Protein 3FV6 (pdb70)

InterPro domains:
  IPR000644 CBS domain [PF00571] (81-133)
  IPR000644 CBS domain [PF00571] (147-203)
  IPR000644 CBS domain [PS51371] (83-139)
  IPR000644 CBS domain [PS51371] (148-211)
  IPR000644 CBS domain [SM00116] (86-134)
  IPR000644 CBS domain [SM00116] (153-204)
  IPR013196 Helix-turn-helix, type 11 [PF08279] (9-60)
  IPR016842 Protein of unknown function UCP026546, HtH-CBS [PIRSF026546] (4-209)
  IPR036388 Winged helix-like DNA-binding domain superfamily [G3DSA:1.10.10.10] (2-63)
  IPR036390 Winged helix DNA-binding domain superfamily [SSF46785] (5-81)
  IPR046342 CBS domain superfamily [G3DSA:3.10.580.10] (64-212)
  IPR046342 CBS domain superfamily [SSF54631] (69-204)
  IPR051462 CBS domain-containing protein [PTHR48108] (41-203)

Organism: Bacillus subtilis (strain 168) (NCBI:txid224308)

Secondary structure (DSSP, 8-state):
-HHHHHHHTT-BGGGS-B---EEETTSBHHHHHHHHHHHT-SEEEEE-TTS-EEEEEEHHHHHHHHTS-S-TTT-BGGGTSEETTS---B-TTSBHHHHHHHHHHHT-SEEEEEEE-SSSEEEEEEEEHHHHHHHHHHHHTT---/--SHHHHHHHHHHH-BGGGS-B---EEETTSBHHHHHHHHHHHT-SEEEEE-TT--EEEEEEHHHHHHHHHSSS--TTSBGGGTSEEGGG---EETTSBHHHHHHHHHHHT-SEEEEEEEETTEEEEEEEEEHHHHHHHHHHHT--

B-factor: mean 29.22, std 6.63, range [8.59, 58.49]

Structure (mmCIF, N/CA/C/O backbone):
data_3FV6
#
_entry.id   3FV6
#
_cell.length_a   54.751
_cell.length_b   104.052
_cell.length_c   99.523
_cell.angle_alpha   90.00
_cell.angle_beta   90.00
_cell.angle_gamma   90.00
#
_symmetry.space_group_name_H-M   'C 2 2 21'
#
loop_
_entity.id
_entity.type
_entity.pdbx_description
1 polymer 'YqzB protein'
2 water water
#
loop_
_atom_site.group_PDB
_atom_site.id
_atom_site.type_symbol
_atom_site.label_atom_id
_atom_site.label_alt_id
_atom_site.label_comp_id
_atom_site.label_asym_id
_atom_site.label_entity_id
_atom_site.label_seq_id
_atom_site.pdbx_PDB_ins_code
_atom_site.Cartn_x
_atom_site.Cartn_y
_atom_site.Cartn_z
_atom_site.occupancy
_atom_site.B_iso_or_equiv
_atom_site.auth_seq_id
_atom_site.auth_comp_id
_atom_site.auth_asym_id
_atom_site.auth_atom_id
_atom_site.pdbx_PDB_model_num
ATOM 1 N N . THR A 1 7 ? 24.144 16.152 30.614 1.00 43.10 68 THR A N 1
ATOM 2 C CA . THR A 1 7 ? 23.480 17.373 31.175 1.00 44.20 68 THR A CA 1
ATOM 3 C C . THR A 1 7 ? 21.938 17.392 30.971 1.00 43.95 68 THR A C 1
ATOM 4 O O . THR A 1 7 ? 21.228 18.085 31.726 1.00 43.93 68 THR A O 1
ATOM 8 N N . GLN A 1 8 ? 21.422 16.656 29.974 1.00 43.63 69 GLN A N 1
ATOM 9 C CA . GLN A 1 8 ? 19.948 16.525 29.803 1.00 43.66 69 GLN A CA 1
ATOM 10 C C . GLN A 1 8 ? 19.229 16.167 31.122 1.00 42.49 69 GLN A C 1
ATOM 11 O O . GLN A 1 8 ? 18.190 16.720 31.427 1.00 42.16 69 GLN A O 1
ATOM 17 N N . LEU A 1 9 ? 19.814 15.238 31.879 1.00 41.00 70 LEU A N 1
ATOM 18 C CA . LEU A 1 9 ? 19.272 14.691 33.135 1.00 40.04 70 LEU A CA 1
ATOM 19 C C . LEU A 1 9 ? 19.073 15.761 34.221 1.00 38.56 70 LEU A C 1
ATOM 20 O O . LEU A 1 9 ? 18.004 15.815 34.885 1.00 38.37 70 LEU A O 1
ATOM 25 N N . LEU A 1 10 ? 20.087 16.615 34.385 1.00 35.54 71 LEU A N 1
ATOM 26 C CA . LEU A 1 10 ? 19.985 17.821 35.212 1.00 34.35 71 LEU A CA 1
ATOM 27 C C . LEU A 1 10 ? 18.795 18.712 34.796 1.00 32.79 71 LEU A C 1
ATOM 28 O O . LEU A 1 10 ? 17.990 19.133 35.640 1.00 31.43 71 LEU A O 1
ATOM 33 N N . ALA A 1 11 ? 18.701 18.991 33.491 1.00 32.01 72 ALA A N 1
ATOM 34 C CA . ALA A 1 11 ? 17.579 19.763 32.903 1.00 30.92 72 ALA A CA 1
ATOM 35 C C . ALA A 1 11 ? 16.231 19.057 33.168 1.00 30.00 72 ALA A C 1
ATOM 36 O O . ALA A 1 11 ? 15.204 19.693 33.377 1.00 29.92 72 ALA A O 1
ATOM 38 N N . ASP A 1 12 ? 16.253 17.730 33.145 1.00 30.73 73 ASP A N 1
ATOM 39 C CA . ASP A 1 12 ? 15.057 16.893 33.382 1.00 30.84 73 ASP A CA 1
ATOM 40 C C . ASP A 1 12 ? 14.569 16.941 34.829 1.00 31.49 73 ASP A C 1
ATOM 41 O O . ASP A 1 12 ? 13.352 17.105 35.083 1.00 32.20 73 ASP A O 1
ATOM 46 N N . LYS A 1 13 ? 15.552 17.010 35.755 1.00 30.88 74 LYS A N 1
ATOM 47 C CA . LYS A 1 13 ? 15.299 17.368 37.185 1.00 29.67 74 LYS A CA 1
ATOM 48 C C . LYS A 1 13 ? 14.686 18.748 37.381 1.00 27.98 74 LYS A C 1
ATOM 49 O O . LYS A 1 13 ? 13.784 18.858 38.174 1.00 28.22 74 LYS A O 1
ATOM 55 N N . LEU A 1 14 ? 15.214 19.801 36.727 1.00 27.76 75 LEU A N 1
ATOM 56 C CA . LEU A 1 14 ? 14.697 21.165 36.904 1.00 27.75 75 LEU A CA 1
ATOM 57 C C . LEU A 1 14 ? 13.209 21.294 36.562 1.00 27.20 75 LEU A C 1
ATOM 58 O O . LEU A 1 14 ? 12.457 22.084 37.196 1.00 28.73 75 LEU A O 1
ATOM 63 N N . LYS A 1 15 ? 12.809 20.553 35.546 1.00 26.25 76 LYS A N 1
ATOM 64 C CA . LYS A 1 15 ? 11.448 20.570 35.017 1.00 25.88 76 LYS A CA 1
ATOM 65 C C . LYS A 1 15 ? 10.443 19.821 35.916 1.00 25.87 76 LYS A C 1
ATOM 66 O O . LYS A 1 15 ? 9.248 19.848 35.675 1.00 26.09 76 LYS A O 1
ATOM 72 N N . LYS A 1 16 ? 10.970 19.189 36.961 1.00 25.97 77 LYS A N 1
ATOM 73 C CA . LYS A 1 16 ? 10.210 18.418 37.918 1.00 26.05 77 LYS A CA 1
ATOM 74 C C . LYS A 1 16 ? 9.864 19.232 39.168 1.00 25.79 77 LYS A C 1
ATOM 75 O O . LYS A 1 16 ? 8.910 18.826 39.853 1.00 25.36 77 LYS A O 1
ATOM 81 N N . LEU A 1 17 ? 10.568 20.365 39.418 1.00 25.25 78 LEU A N 1
ATOM 82 C CA . LEU A 1 17 ? 10.254 21.334 40.516 1.00 26.35 78 LEU A CA 1
ATOM 83 C C . LEU A 1 17 ? 8.832 21.862 40.370 1.00 26.22 78 LEU A C 1
ATOM 84 O O . LEU A 1 17 ? 8.462 22.230 39.240 1.00 26.11 78 LEU A O 1
ATOM 89 N N . GLN A 1 18 ? 8.084 21.964 41.484 1.00 25.28 79 GLN A N 1
ATOM 90 C CA . GLN A 1 18 ? 6.632 22.246 41.444 1.00 25.40 79 GLN A CA 1
ATOM 91 C C . GLN A 1 18 ? 6.243 23.521 42.126 1.00 27.06 79 GLN A C 1
ATOM 92 O O . GLN A 1 18 ? 6.930 23.997 43.026 1.00 28.42 79 GLN A O 1
ATOM 98 N N . VAL A 1 19 ? 5.112 24.073 41.685 1.00 27.93 80 VAL A N 1
ATOM 99 C CA . VAL A 1 19 ? 4.533 25.335 42.126 1.00 26.48 80 VAL A CA 1
ATOM 100 C C . VAL A 1 19 ? 4.352 25.410 43.629 1.00 28.27 80 VAL A C 1
ATOM 101 O O . VAL A 1 19 ? 4.702 26.421 44.248 1.00 28.05 80 VAL A O 1
ATOM 105 N N . LYS A 1 20 ? 3.823 24.332 44.224 1.00 28.73 81 LYS A N 1
ATOM 106 C CA . LYS A 1 20 ? 3.625 24.280 45.675 1.00 29.76 81 LYS A CA 1
ATOM 107 C C . LYS A 1 20 ? 4.821 24.795 46.481 1.00 30.78 81 LYS A C 1
ATOM 108 O O . LYS A 1 20 ? 4.654 25.372 47.524 1.00 31.20 81 LYS A O 1
ATOM 114 N N . ASP A 1 21 ? 6.022 24.592 45.986 1.00 31.32 82 ASP A N 1
ATOM 115 C CA . ASP A 1 21 ? 7.217 25.013 46.726 1.00 33.06 82 ASP A CA 1
ATOM 116 C C . ASP A 1 21 ? 7.683 26.449 46.524 1.00 33.00 82 ASP A C 1
ATOM 117 O O . ASP A 1 21 ? 8.611 26.872 47.217 1.00 32.59 82 ASP A O 1
ATOM 122 N N . PHE A 1 22 ? 6.998 27.220 45.651 1.00 31.73 83 PHE A N 1
ATOM 123 C CA . PHE A 1 22 ? 7.447 28.538 45.244 1.00 31.96 83 PHE A CA 1
ATOM 124 C C . PHE A 1 22 ? 6.248 29.482 44.949 1.00 33.24 83 PHE A C 1
ATOM 125 O O . PHE A 1 22 ? 6.197 30.104 43.887 1.00 34.12 83 PHE A O 1
ATOM 133 N N . GLN A 1 23 ? 5.311 29.566 45.913 1.00 33.16 84 GLN A N 1
ATOM 134 C CA . GLN A 1 23 ? 4.052 30.296 45.790 1.00 32.81 84 GLN A CA 1
ATOM 135 C C . GLN A 1 23 ? 4.185 31.587 46.579 1.00 32.98 84 GLN A C 1
ATOM 136 O O . GLN A 1 23 ? 5.047 31.685 47.489 1.00 32.69 84 GLN A O 1
ATOM 142 N N . SER A 1 24 ? 3.337 32.564 46.280 1.00 31.25 85 SER A N 1
ATOM 143 C CA . SER A 1 24 ? 3.092 33.680 47.175 1.00 32.06 85 SER A CA 1
ATOM 144 C C . SER A 1 24 ? 1.636 33.696 47.610 1.00 32.34 85 SER A C 1
ATOM 145 O O . SER A 1 24 ? 0.750 32.880 47.171 1.00 30.89 85 SER A O 1
ATOM 148 N N . ILE A 1 25 ? 1.378 34.724 48.409 1.00 31.35 86 ILE A N 1
ATOM 149 C CA . ILE A 1 25 ? 0.085 34.978 48.987 1.00 32.80 86 ILE A CA 1
ATOM 150 C C . ILE A 1 25 ? -0.847 35.595 47.897 1.00 30.46 86 ILE A C 1
ATOM 151 O O . ILE A 1 25 ? -0.464 36.589 47.220 1.00 33.23 86 ILE A O 1
ATOM 156 N N . PRO A 1 26 ? -2.043 34.974 47.666 1.00 30.05 87 PRO A N 1
ATOM 157 C CA . PRO A 1 26 ? -2.958 35.616 46.714 1.00 28.71 87 PRO A CA 1
ATOM 158 C C . PRO A 1 26 ? -3.724 36.735 47.382 1.00 27.21 87 PRO A C 1
ATOM 159 O O . PRO A 1 26 ? -3.976 36.690 48.589 1.00 28.39 87 PRO A O 1
ATOM 163 N N . VAL A 1 27 ? -4.167 37.700 46.603 1.00 27.70 88 VAL A N 1
ATOM 164 C CA . VAL A 1 27 ? -5.037 38.743 47.154 1.00 27.25 88 VAL A CA 1
ATOM 165 C C . VAL A 1 27 ? -6.333 38.738 46.369 1.00 27.40 88 VAL A C 1
ATOM 166 O O . VAL A 1 27 ? -6.335 38.867 45.127 1.00 26.98 88 VAL A O 1
ATOM 170 N N . VAL A 1 28 ? -7.437 38.639 47.079 1.00 27.50 89 VAL A N 1
ATOM 171 C CA . VAL A 1 28 ? -8.680 38.447 46.392 1.00 26.27 89 VAL A CA 1
ATOM 172 C C . VAL A 1 28 ? -9.600 39.610 46.653 1.00 27.44 89 VAL A C 1
ATOM 173 O O . VAL A 1 28 ? -9.641 40.115 47.792 1.00 27.65 89 VAL A O 1
ATOM 177 N N . ILE A 1 29 ? -10.407 39.979 45.637 1.00 26.15 90 ILE A N 1
ATOM 178 C CA . ILE A 1 29 ? -11.486 40.984 45.809 1.00 25.86 90 ILE A CA 1
ATOM 179 C C . ILE A 1 29 ? -12.815 40.508 45.207 1.00 25.40 90 ILE A C 1
ATOM 180 O O . ILE A 1 29 ? -12.831 39.715 44.285 1.00 25.71 90 ILE A O 1
ATOM 185 N N . HIS A 1 30 ? -13.940 40.942 45.739 1.00 25.33 91 HIS A N 1
ATOM 186 C CA . HIS A 1 30 ? -15.226 40.501 45.160 1.00 25.57 91 HIS A CA 1
ATOM 187 C C . HIS A 1 30 ? -15.508 41.242 43.857 1.00 24.87 91 HIS A C 1
ATOM 188 O O . HIS A 1 30 ? -15.108 42.393 43.711 1.00 23.63 91 HIS A O 1
ATOM 195 N N . GLU A 1 31 ? -16.257 40.614 42.929 1.00 25.61 92 GLU A N 1
ATOM 196 C CA . GLU A 1 31 ? -16.432 41.191 41.553 1.00 26.05 92 GLU A CA 1
ATOM 197 C C . GLU A 1 31 ? -17.275 42.470 41.515 1.00 25.71 92 GLU A C 1
ATOM 198 O O . GLU A 1 31 ? -17.323 43.136 40.475 1.00 26.52 92 GLU A O 1
ATOM 204 N N . ASN A 1 32 ? -17.915 42.801 42.635 1.00 26.30 93 ASN A N 1
ATOM 205 C CA . ASN A 1 32 ? -18.753 44.001 42.734 1.00 27.73 93 ASN A CA 1
ATOM 206 C C . ASN A 1 32 ? -18.077 45.228 43.366 1.00 28.53 93 ASN A C 1
ATOM 207 O O . ASN A 1 32 ? -18.682 46.309 43.461 1.00 28.58 93 ASN A O 1
ATOM 212 N N . VAL A 1 33 ? -16.805 45.067 43.779 1.00 28.03 94 VAL A N 1
ATOM 213 C CA . VAL A 1 33 ? -16.002 46.146 44.285 1.00 27.38 94 VAL A CA 1
ATOM 214 C C . VAL A 1 33 ? -15.739 47.178 43.183 1.00 27.02 94 VAL A C 1
ATOM 215 O O . VAL A 1 33 ? -15.565 46.799 42.030 1.00 27.01 94 VAL A O 1
ATOM 219 N N . SER A 1 34 ? -15.748 48.471 43.516 1.00 25.00 95 SER A N 1
ATOM 220 C CA . SER A 1 34 ? -15.425 49.476 42.507 1.00 25.05 95 SER A CA 1
ATOM 221 C C . SER A 1 34 ? -13.947 49.349 42.054 1.00 25.23 95 SER A C 1
ATOM 222 O O . SER A 1 34 ? -13.103 48.807 42.788 1.00 22.08 95 SER A O 1
ATOM 225 N N . VAL A 1 35 ? -13.648 49.850 40.860 1.00 22.97 96 VAL A N 1
ATOM 226 C CA . VAL A 1 35 ? -12.250 50.019 40.453 1.00 23.58 96 VAL A CA 1
ATOM 227 C C . VAL A 1 35 ? -11.428 50.862 41.462 1.00 24.74 96 VAL A C 1
ATOM 228 O O . VAL A 1 35 ? -10.254 50.551 41.746 1.00 21.80 96 VAL A O 1
ATOM 232 N N . TYR A 1 36 ? -12.030 51.930 41.996 1.00 25.79 97 TYR A N 1
ATOM 233 C CA . TYR A 1 36 ? -11.305 52.738 42.983 1.00 27.24 97 TYR A CA 1
ATOM 234 C C . TYR A 1 36 ? -10.969 51.862 44.198 1.00 27.79 97 TYR A C 1
ATOM 235 O O . TYR A 1 36 ? -9.844 51.920 44.719 1.00 28.37 97 TYR A O 1
ATOM 244 N N . ASP A 1 37 ? -11.936 51.039 44.643 1.00 27.51 98 ASP A N 1
ATOM 245 C CA . ASP A 1 37 ? -11.703 50.243 45.852 1.00 27.29 98 ASP A CA 1
ATOM 246 C C . ASP A 1 37 ? -10.627 49.220 45.608 1.00 26.95 98 ASP A C 1
ATOM 247 O O . ASP A 1 37 ? -9.823 48.945 46.503 1.00 25.21 98 ASP A O 1
ATOM 252 N N . ALA A 1 38 ? -10.618 48.644 44.410 1.00 26.08 99 ALA A N 1
ATOM 253 C CA . ALA A 1 38 ? -9.545 47.676 44.060 1.00 24.29 99 ALA A CA 1
ATOM 254 C C . ALA A 1 38 ? -8.157 48.348 44.006 1.00 23.43 99 ALA A C 1
ATOM 255 O O . ALA A 1 38 ? -7.178 47.731 44.388 1.00 23.41 99 ALA A O 1
ATOM 257 N N . ILE A 1 39 ? -8.060 49.581 43.505 1.00 22.12 100 ILE A N 1
ATOM 258 C CA . ILE A 1 39 ? -6.765 50.282 43.515 1.00 23.32 100 ILE A CA 1
ATOM 259 C C . ILE A 1 39 ? -6.297 50.467 44.983 1.00 24.58 100 ILE A C 1
ATOM 260 O O . ILE A 1 39 ? -5.117 50.315 45.302 1.00 23.15 100 ILE A O 1
ATOM 265 N N . CYS A 1 40 ? -7.242 50.826 45.834 1.00 25.16 101 CYS A N 1
ATOM 266 C CA . CYS A 1 40 ? -6.964 50.965 47.263 1.00 26.62 101 CYS A CA 1
ATOM 267 C C . CYS A 1 40 ? -6.391 49.635 47.818 1.00 25.93 101 CYS A C 1
ATOM 268 O O . CYS A 1 40 ? -5.365 49.647 48.494 1.00 25.77 101 CYS A O 1
ATOM 271 N N . THR A 1 41 ? -7.057 48.508 47.519 1.00 25.78 102 THR A N 1
ATOM 272 C CA . THR A 1 41 ? -6.573 47.165 47.957 1.00 26.03 102 THR A CA 1
ATOM 273 C C . THR A 1 41 ? -5.162 46.853 47.472 1.00 26.01 102 THR A C 1
ATOM 274 O O . THR A 1 41 ? -4.288 46.309 48.209 1.00 26.86 102 THR A O 1
ATOM 278 N N . MET A 1 42 ? -4.914 47.214 46.232 1.00 24.32 103 MET A N 1
ATOM 279 C CA . MET A 1 42 ? -3.590 46.984 45.604 1.00 23.26 103 MET A CA 1
ATOM 280 C C . MET A 1 42 ? -2.465 47.752 46.336 1.00 22.57 103 MET A C 1
ATOM 281 O O . MET A 1 42 ? -1.420 47.167 46.537 1.00 23.13 103 MET A O 1
ATOM 286 N N . PHE A 1 43 ? -2.675 49.007 46.723 1.00 22.10 104 PHE A N 1
ATOM 287 C CA . PHE A 1 43 ? -1.680 49.731 47.543 1.00 23.52 104 PHE A CA 1
ATOM 288 C C . PHE A 1 43 ? -1.568 49.214 49.011 1.00 24.85 104 PHE A C 1
ATOM 289 O O . PHE A 1 43 ? -0.481 49.074 49.544 1.00 26.05 104 PHE A O 1
ATOM 297 N N . LEU A 1 44 ? -2.717 48.948 49.622 1.00 24.11 105 LEU A N 1
ATOM 298 C CA . LEU A 1 44 ? -2.751 48.383 50.954 1.00 24.72 105 LEU A CA 1
ATOM 299 C C . LEU A 1 44 ? -1.988 47.076 50.997 1.00 23.52 105 LEU A C 1
ATOM 300 O O . LEU A 1 44 ? -1.135 46.878 51.889 1.00 23.04 105 LEU A O 1
ATOM 305 N N . GLU A 1 45 ? -2.278 46.163 50.064 1.00 24.44 106 GLU A N 1
ATOM 306 C CA . GLU A 1 45 ? -1.607 44.882 50.083 1.00 24.10 106 GLU A CA 1
ATOM 307 C C . GLU A 1 45 ? -0.208 44.933 49.508 1.00 26.30 106 GLU A C 1
ATOM 308 O O . GLU A 1 45 ? 0.562 43.998 49.708 1.00 25.68 106 GLU A O 1
ATOM 314 N N . ASP A 1 46 ? 0.054 45.938 48.672 1.00 26.67 107 ASP A N 1
ATOM 315 C CA . ASP A 1 46 ? 1.334 46.081 47.979 1.00 27.88 107 ASP A CA 1
ATOM 316 C C . ASP A 1 46 ? 1.588 44.853 47.137 1.00 28.64 107 ASP A C 1
ATOM 317 O O . ASP A 1 46 ? 2.632 44.203 47.265 1.00 27.17 107 ASP A O 1
ATOM 322 N N . VAL A 1 47 ? 0.680 44.587 46.178 1.00 26.86 108 VAL A N 1
ATOM 323 C CA . VAL A 1 47 ? 0.874 43.497 45.211 1.00 29.19 108 VAL A CA 1
ATOM 324 C C . VAL A 1 47 ? 0.525 44.068 43.834 1.00 29.48 108 VAL A C 1
ATOM 325 O O . VAL A 1 47 ? -0.021 45.168 43.748 1.00 32.48 108 VAL A O 1
ATOM 329 N N . GLY A 1 48 ? 0.863 43.403 42.737 1.00 27.99 109 GLY A N 1
ATOM 330 C CA . GLY A 1 48 ? 0.647 44.016 41.463 1.00 26.67 109 GLY A CA 1
ATOM 331 C C . GLY A 1 48 ? -0.505 43.342 40.702 1.00 27.56 109 GLY A C 1
ATOM 332 O O . GLY A 1 48 ? -0.769 43.720 39.586 1.00 27.53 109 GLY A O 1
ATOM 333 N N . THR A 1 49 ? -1.083 42.277 41.273 1.00 27.25 110 THR A N 1
ATOM 334 C CA . THR A 1 49 ? -2.143 41.511 40.6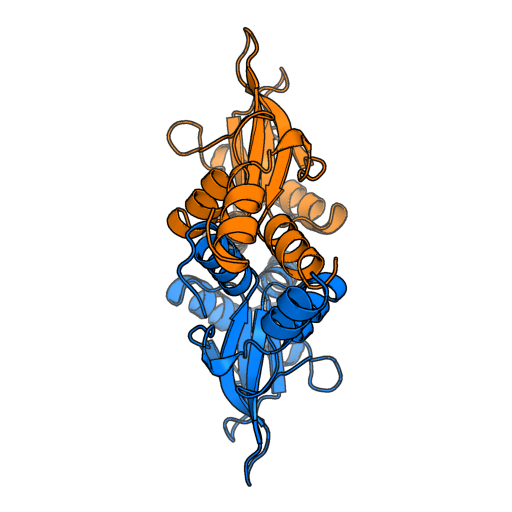17 1.00 27.39 110 THR A CA 1
ATOM 335 C C . THR A 1 49 ? -3.203 41.110 41.632 1.00 27.96 110 THR A C 1
ATOM 336 O O . THR A 1 49 ? -2.853 40.553 42.707 1.00 26.68 110 THR A O 1
ATOM 340 N N . LEU A 1 50 ? -4.459 41.387 41.286 1.00 27.23 111 LEU A N 1
ATOM 341 C CA . LEU A 1 50 ? -5.619 41.035 42.124 1.00 27.39 111 LEU A CA 1
ATOM 342 C C . LEU A 1 50 ? -6.413 39.921 41.466 1.00 27.46 111 LEU A C 1
ATOM 343 O O . LEU A 1 50 ? -6.576 39.906 40.249 1.00 26.18 111 LEU A O 1
ATOM 348 N N . PHE A 1 51 ? -6.887 38.980 42.279 1.00 26.03 112 PHE A N 1
ATOM 349 C CA . PHE A 1 51 ? -7.788 37.890 41.805 1.00 26.13 112 PHE A CA 1
ATOM 350 C C . PHE A 1 51 ? -9.212 38.147 42.232 1.00 24.78 112 PHE A C 1
ATOM 351 O O . PHE A 1 51 ? -9.480 38.344 43.409 1.00 25.33 112 PHE A O 1
ATOM 359 N N . VAL A 1 52 ? -10.106 38.192 41.263 1.00 24.34 113 VAL A N 1
ATOM 360 C CA . VAL A 1 52 ? -11.506 38.521 41.475 1.00 23.86 113 VAL A CA 1
ATOM 361 C C . VAL A 1 52 ? -12.383 37.269 41.623 1.00 23.62 113 VAL A C 1
ATOM 362 O O . VAL A 1 52 ? -12.370 36.340 40.786 1.00 23.06 113 VAL A O 1
ATOM 366 N N . VAL A 1 53 ? -13.214 37.268 42.652 1.00 23.92 114 VAL A N 1
ATOM 367 C CA . VAL A 1 53 ? -14.063 36.133 42.895 1.00 23.27 114 VAL A CA 1
ATOM 368 C C . VAL A 1 53 ? -15.493 36.547 42.922 1.00 23.20 114 VAL A C 1
ATOM 369 O O . VAL A 1 53 ? -15.796 37.721 43.103 1.00 22.40 114 VAL A O 1
ATOM 373 N N . ASP A 1 54 ? -16.366 35.579 42.725 1.00 24.21 115 ASP A N 1
ATOM 374 C CA . ASP A 1 54 ? -17.774 35.833 42.787 1.00 25.73 115 ASP A CA 1
ATOM 375 C C . ASP A 1 54 ? -18.354 35.615 44.198 1.00 26.74 115 ASP A C 1
ATOM 376 O O . ASP A 1 54 ? -17.649 35.265 45.130 1.00 26.32 115 ASP A O 1
ATOM 381 N N . ARG A 1 55 ? -19.655 35.844 44.319 1.00 29.06 116 ARG A N 1
ATOM 382 C CA . ARG A 1 55 ? -20.448 35.586 45.516 1.00 31.56 116 ARG A CA 1
ATOM 383 C C . ARG A 1 55 ? -20.081 34.247 46.233 1.00 31.89 116 ARG A C 1
ATOM 384 O O . ARG A 1 55 ? -20.188 34.121 47.478 1.00 31.97 116 ARG A O 1
ATOM 392 N N . ASP A 1 56 ? -19.674 33.257 45.436 1.00 31.72 117 ASP A N 1
ATOM 393 C CA . ASP A 1 56 ? -19.366 31.920 45.937 1.00 31.58 117 ASP A CA 1
ATOM 394 C C . ASP A 1 56 ? -17.892 31.664 46.201 1.00 30.80 117 ASP A C 1
ATOM 395 O O . ASP A 1 56 ? -17.511 30.513 46.459 1.00 31.13 117 ASP A O 1
ATOM 400 N N . ALA A 1 57 ? -17.082 32.723 46.142 1.00 29.42 118 ALA A N 1
ATOM 401 C CA . ALA A 1 57 ? -15.613 32.652 46.330 1.00 28.44 118 ALA A CA 1
ATOM 402 C C . ALA A 1 57 ? -14.924 31.882 45.198 1.00 27.82 118 ALA A C 1
ATOM 403 O O . ALA A 1 57 ? -13.856 31.281 45.379 1.00 26.87 118 ALA A O 1
ATOM 405 N N . VAL A 1 58 ? -15.578 31.887 44.035 1.00 27.16 119 VAL A N 1
ATOM 406 C CA . VAL A 1 58 ? -15.081 31.178 42.865 1.00 26.17 119 VAL A CA 1
ATOM 407 C C . VAL A 1 58 ? -14.373 32.182 41.997 1.00 23.91 119 VAL A C 1
ATOM 408 O O . VAL A 1 58 ? -14.888 33.302 41.800 1.00 25.24 119 VAL A O 1
ATOM 412 N N . LEU A 1 59 ? -13.203 31.813 41.482 1.00 21.56 120 LEU A N 1
ATOM 413 C CA . LEU A 1 59 ? -12.435 32.718 40.586 1.00 19.83 120 LEU A CA 1
ATOM 414 C C . LEU A 1 59 ? -13.188 33.094 39.290 1.00 19.52 120 LEU A C 1
ATOM 415 O O . LEU A 1 59 ? -13.694 32.211 38.571 1.00 17.29 120 LEU A O 1
ATOM 420 N N . VAL A 1 60 ? -13.283 34.401 39.005 1.00 18.53 121 VAL A N 1
ATOM 421 C CA . VAL A 1 60 ? -14.036 34.901 37.841 1.00 19.11 121 VAL A CA 1
ATOM 422 C C . VAL A 1 60 ? -13.166 35.840 36.976 1.00 19.24 121 VAL A C 1
ATOM 423 O O . VAL A 1 60 ? -13.511 36.152 35.862 1.00 17.80 121 VAL A O 1
ATOM 427 N N . GLY A 1 61 ? -12.003 36.239 37.494 1.00 19.72 122 GLY A N 1
ATOM 428 C CA . GLY A 1 61 ? -11.212 37.197 36.763 1.00 21.13 122 GLY A CA 1
ATOM 429 C C . GLY A 1 61 ? -9.901 37.543 37.434 1.00 21.90 122 GLY A C 1
ATOM 430 O O . GLY A 1 61 ? -9.644 37.198 38.602 1.00 20.92 122 GLY A O 1
ATOM 431 N N . VAL A 1 62 ? -9.086 38.271 36.670 1.00 23.68 123 VAL A N 1
ATOM 432 C CA . VAL A 1 62 ? -7.838 38.866 37.142 1.00 23.06 123 VAL A CA 1
ATOM 433 C C . VAL A 1 62 ? -7.687 40.331 36.737 1.00 23.91 123 VAL A C 1
ATOM 434 O O . VAL A 1 62 ? -8.261 40.774 35.746 1.00 23.54 123 VAL A O 1
ATOM 438 N N . LEU A 1 63 ? -6.911 41.065 37.532 1.00 25.90 124 LEU A N 1
ATOM 439 C CA . LEU A 1 63 ? -6.775 42.509 37.377 1.00 26.77 124 LEU A CA 1
ATOM 440 C C . LEU A 1 63 ? -5.330 42.827 37.737 1.00 26.85 124 LEU A C 1
ATOM 441 O O . LEU A 1 63 ? -4.909 42.584 38.863 1.00 27.14 124 LEU A O 1
ATOM 446 N N . SER A 1 64 ? -4.541 43.271 36.767 1.00 26.24 125 SER A N 1
ATOM 447 C CA . SER A 1 64 ? -3.146 43.629 36.992 1.00 25.03 125 SER A CA 1
ATOM 448 C C . SER A 1 64 ? -3.072 45.148 37.251 1.00 25.37 125 SER A C 1
ATOM 449 O O . SER A 1 64 ? -4.016 45.922 37.021 1.00 23.98 125 SER A O 1
ATOM 452 N N . ARG A 1 65 ? -1.945 45.566 37.789 1.00 23.00 126 ARG A N 1
ATOM 453 C CA . ARG A 1 65 ? -1.721 46.963 37.926 1.00 21.79 126 ARG A CA 1
ATOM 454 C C . ARG A 1 65 ? -1.863 47.722 36.614 1.00 21.33 126 ARG A C 1
ATOM 455 O O . ARG A 1 65 ? -2.393 48.834 36.606 1.00 21.04 126 ARG A O 1
ATOM 463 N N . LYS A 1 66 ? -1.382 47.156 35.500 1.00 19.44 127 LYS A N 1
ATOM 464 C CA . LYS A 1 66 ? -1.595 47.742 34.204 1.00 19.73 127 LYS A CA 1
ATOM 465 C C . LYS A 1 66 ? -3.044 48.022 33.878 1.00 18.36 127 LYS A C 1
ATOM 466 O O . LYS A 1 66 ? -3.375 49.097 33.395 1.00 17.53 127 LYS A O 1
ATOM 472 N N . ASP A 1 67 ? -3.938 47.101 34.206 1.00 19.10 128 ASP A N 1
ATOM 473 C CA . ASP A 1 67 ? -5.363 47.286 33.822 1.00 20.97 128 ASP A CA 1
ATOM 474 C C . ASP A 1 67 ? -5.942 48.442 34.631 1.00 19.22 128 ASP A C 1
ATOM 475 O O . ASP A 1 67 ? -6.840 49.190 34.200 1.00 19.69 128 ASP A O 1
ATOM 480 N N . LEU A 1 68 ? -5.479 48.553 35.862 1.00 20.81 129 LEU A N 1
ATOM 481 C CA . LEU A 1 68 ? -5.971 49.590 36.757 1.00 21.03 129 LEU A CA 1
ATOM 482 C C . LEU A 1 68 ? -5.477 50.966 36.328 1.00 20.89 129 LEU A C 1
ATOM 483 O O . LEU A 1 68 ? -6.210 51.949 36.403 1.00 21.04 129 LEU A O 1
ATOM 488 N N . LEU A 1 69 ? -4.215 51.032 35.909 1.00 20.27 130 LEU A N 1
ATOM 489 C CA . LEU A 1 69 ? -3.661 52.268 35.337 1.00 19.54 130 LEU A CA 1
ATOM 490 C C . LEU A 1 69 ? -4.416 52.640 34.084 1.00 19.42 130 LEU A C 1
ATOM 491 O O . LEU A 1 69 ? -4.737 53.828 33.827 1.00 16.88 130 LEU A O 1
ATOM 496 N N . ARG A 1 70 ? -4.760 51.619 33.314 1.00 20.13 131 ARG A N 1
ATOM 497 C CA . ARG A 1 70 ? -5.541 51.884 32.036 1.00 20.59 131 ARG A CA 1
ATOM 498 C C . ARG A 1 70 ? -6.887 52.529 32.359 1.00 21.34 131 ARG A C 1
ATOM 499 O O . ARG A 1 70 ? -7.260 53.537 31.780 1.00 20.71 131 ARG A O 1
ATOM 507 N N . ALA A 1 71 ? -7.609 51.926 33.305 1.00 23.41 132 ALA A N 1
ATOM 508 C CA . ALA A 1 71 ? -8.860 52.486 33.850 1.00 23.58 132 ALA A CA 1
ATOM 509 C C . ALA A 1 71 ? -8.737 53.860 34.516 1.00 24.61 132 ALA A C 1
ATOM 510 O O . ALA A 1 71 ? -9.602 54.748 34.284 1.00 24.95 132 ALA A O 1
ATOM 512 N N . SER A 1 72 ? -7.681 54.083 35.304 1.00 25.99 133 SER A N 1
ATOM 513 C CA . SER A 1 72 ? -7.549 55.359 36.016 1.00 28.27 133 SER A CA 1
ATOM 514 C C . SER A 1 72 ? -7.217 56.581 35.065 1.00 30.12 133 SER A C 1
ATOM 515 O O . SER A 1 72 ? -7.583 57.721 35.325 1.00 28.47 133 SER A O 1
ATOM 518 N N . ILE A 1 73 ? -6.465 56.339 34.000 1.00 32.09 134 ILE A N 1
ATOM 519 C CA . ILE A 1 73 ? -6.090 57.444 33.085 1.00 35.57 134 ILE A CA 1
ATOM 520 C C . ILE A 1 73 ? -7.124 57.547 32.019 1.00 37.35 134 ILE A C 1
ATOM 521 O O . ILE A 1 73 ? -6.869 58.113 30.942 1.00 40.74 134 ILE A O 1
ATOM 526 N N . GLY A 1 74 ? -8.314 57.054 32.346 1.00 40.25 135 GLY A N 1
ATOM 527 C CA . GLY A 1 74 ? -9.535 57.261 31.569 1.00 42.62 135 GLY A CA 1
ATOM 528 C C . GLY A 1 74 ? -10.531 58.180 32.265 1.00 44.78 135 GLY A C 1
ATOM 529 O O . GLY A 1 74 ? -10.170 58.990 33.136 1.00 45.28 135 GLY A O 1
ATOM 530 N N . GLN A 1 75 ? -11.803 58.027 31.910 1.00 46.21 136 GLN A N 1
ATOM 531 C CA . GLN A 1 75 ? -12.805 59.086 32.141 1.00 47.83 136 GLN A CA 1
ATOM 532 C C . GLN A 1 75 ? -14.154 58.610 32.754 1.00 47.63 136 GLN A C 1
ATOM 533 O O . GLN A 1 75 ? -15.125 59.373 32.822 1.00 47.70 136 GLN A O 1
ATOM 539 N N . GLN A 1 76 ? -14.189 57.350 33.208 1.00 47.60 137 GLN A N 1
ATOM 540 C CA . GLN A 1 76 ? -15.358 56.801 33.896 1.00 46.59 137 GLN A CA 1
ATOM 541 C C . GLN A 1 76 ? -15.220 57.103 35.402 1.00 45.76 137 GLN A C 1
ATOM 542 O O . GLN A 1 76 ? -14.118 57.255 35.934 1.00 45.37 137 GLN A O 1
ATOM 548 N N . GLU A 1 77 ? -16.366 57.186 36.060 1.00 44.89 138 GLU A N 1
ATOM 549 C CA . GLU A 1 77 ? -16.513 57.414 37.500 1.00 43.87 138 GLU A CA 1
ATOM 550 C C . GLU A 1 77 ? -16.113 56.124 38.220 1.00 41.83 138 GLU A C 1
ATOM 551 O O . GLU A 1 77 ? -16.937 55.251 38.457 1.00 41.19 138 GLU A O 1
ATOM 557 N N . LEU A 1 78 ? -14.837 55.998 38.554 1.00 39.99 139 LEU A N 1
ATOM 558 C CA . LEU A 1 78 ? -14.303 54.683 38.919 1.00 38.71 139 LEU A CA 1
ATOM 559 C C . LEU A 1 78 ? -14.644 54.267 40.344 1.00 37.52 139 LEU A C 1
ATOM 560 O O . LEU A 1 78 ? -14.442 53.139 40.749 1.00 36.14 139 LEU A O 1
ATOM 565 N N . THR A 1 79 ? -15.207 55.229 41.054 1.00 37.16 140 THR A N 1
ATOM 566 C CA . THR A 1 79 ? -15.907 55.073 42.315 1.00 37.28 140 THR A CA 1
ATOM 567 C C . THR A 1 79 ? -17.257 54.362 42.130 1.00 36.37 140 THR A C 1
ATOM 568 O O . THR A 1 79 ? -17.876 53.878 43.088 1.00 36.46 140 THR A O 1
ATOM 572 N N . SER A 1 80 ? -17.677 54.301 40.872 1.00 35.63 141 SER A N 1
ATOM 573 C CA . SER A 1 80 ? -18.918 53.670 40.454 1.00 35.36 141 SER A CA 1
ATOM 574 C C . SER A 1 80 ? -18.709 52.345 39.811 1.00 34.60 141 SER A C 1
ATOM 575 O O . SER A 1 80 ? -19.511 51.412 40.023 1.00 35.70 141 SER A O 1
ATOM 578 N N . VAL A 1 81 ? -17.644 52.268 39.017 1.00 31.82 142 VAL A N 1
ATOM 579 C CA . VAL A 1 81 ? -17.487 51.215 38.024 1.00 29.89 142 VAL A CA 1
ATOM 580 C C . VAL A 1 81 ? -17.093 49.931 38.793 1.00 28.37 142 VAL A C 1
ATOM 581 O O . VAL A 1 81 ? -16.051 49.900 39.382 1.00 27.94 142 VAL A O 1
ATOM 585 N N . PRO A 1 82 ? -17.966 48.894 38.815 1.00 27.24 143 PRO A N 1
ATOM 586 C CA . PRO A 1 82 ? -17.531 47.626 39.461 1.00 26.26 143 PRO A CA 1
ATOM 587 C C . PRO A 1 82 ? -16.407 46.953 38.655 1.00 25.26 143 PRO A C 1
ATOM 588 O O . PRO A 1 82 ? -16.332 47.150 37.430 1.00 24.98 143 PRO A O 1
ATOM 592 N N . VAL A 1 83 ? -15.568 46.149 39.321 1.00 23.32 144 VAL A N 1
ATOM 593 C CA . VAL A 1 83 ? -14.377 45.569 38.633 1.00 23.34 144 VAL A CA 1
ATOM 594 C C . VAL A 1 83 ? -14.763 44.538 37.580 1.00 22.09 144 VAL A C 1
ATOM 595 O O . VAL A 1 83 ? -13.992 44.271 36.629 1.00 23.80 144 VAL A O 1
ATOM 599 N N . HIS A 1 84 ? -15.939 43.935 37.706 1.00 22.92 145 HIS A N 1
ATOM 600 C CA . HIS A 1 84 ? -16.332 43.010 36.678 1.00 22.71 145 HIS A CA 1
ATOM 601 C C . HIS A 1 84 ? -16.359 43.733 35.325 1.00 23.76 145 HIS A C 1
ATOM 602 O O . HIS A 1 84 ? -16.291 43.096 34.278 1.00 24.55 145 HIS A O 1
ATOM 609 N N . ILE A 1 85 ? -16.459 45.050 35.320 1.00 23.15 146 ILE A N 1
ATOM 610 C CA . ILE A 1 85 ? -16.613 45.727 34.011 1.00 23.29 146 ILE A CA 1
ATOM 611 C C . ILE A 1 85 ? -15.342 45.687 33.199 1.00 24.61 146 ILE A C 1
ATOM 612 O O . ILE A 1 85 ? -15.400 45.639 31.971 1.00 25.98 146 ILE A O 1
ATOM 617 N N . ILE A 1 86 ? -14.201 45.746 33.876 1.00 23.24 147 ILE A N 1
ATOM 618 C CA . ILE A 1 86 ? -12.916 45.812 33.226 1.00 25.60 147 ILE A CA 1
ATOM 619 C C . ILE A 1 86 ? -11.985 44.598 33.468 1.00 27.32 147 ILE A C 1
ATOM 620 O O . ILE A 1 86 ? -10.902 44.522 32.870 1.00 28.70 147 ILE A O 1
ATOM 625 N N . MET A 1 87 ? -12.323 43.699 34.401 1.00 26.79 148 MET A N 1
ATOM 626 C CA . MET A 1 87 ? -11.451 42.584 34.703 1.00 26.52 148 MET A CA 1
ATOM 627 C C . MET A 1 87 ? -11.253 41.644 33.511 1.00 27.25 148 MET A C 1
ATOM 628 O O . MET A 1 87 ? -12.181 41.500 32.686 1.00 25.28 148 MET A O 1
ATOM 633 N N . THR A 1 88 ? -10.096 40.968 33.434 1.00 26.58 149 THR A N 1
ATOM 634 C CA . THR A 1 88 ? -9.952 39.864 32.427 1.00 28.61 149 THR A CA 1
ATOM 635 C C . THR A 1 88 ? -10.817 38.733 32.930 1.00 28.98 149 THR A C 1
ATOM 636 O O . THR A 1 88 ? -10.770 38.423 34.132 1.00 28.03 149 THR A O 1
ATOM 640 N N . ARG A 1 89 ? -11.622 38.165 32.042 1.00 29.05 150 ARG A N 1
ATOM 641 C CA . ARG A 1 89 ? -12.603 37.148 32.398 1.00 31.84 150 ARG A CA 1
ATOM 642 C C . ARG A 1 89 ? -12.210 35.723 32.067 1.00 33.83 150 ARG A C 1
ATOM 643 O O . ARG A 1 89 ? -11.298 35.447 31.295 1.00 34.79 150 ARG A O 1
ATOM 651 N N . MET A 1 90 ? -12.974 34.832 32.669 1.00 37.12 151 MET A N 1
ATOM 652 C CA . MET A 1 90 ? -12.733 33.422 32.712 1.00 40.21 151 MET A CA 1
ATOM 653 C C . MET A 1 90 ? -13.191 32.662 31.417 1.00 41.28 151 MET A C 1
ATOM 654 O O . MET A 1 90 ? -13.877 31.631 31.490 1.00 42.47 151 MET A O 1
ATOM 659 N N . PRO A 1 91 ? -12.899 33.226 30.221 1.00 41.51 152 PRO A N 1
ATOM 660 C CA . PRO A 1 91 ? -12.237 32.381 29.221 1.00 41.56 152 PRO A CA 1
ATOM 661 C C . PRO A 1 91 ? -10.723 32.675 29.158 1.00 40.75 152 PRO A C 1
ATOM 662 O O . PRO A 1 91 ? -9.911 31.744 29.121 1.00 41.57 152 PRO A O 1
ATOM 666 N N . ASN A 1 92 ? -10.348 33.956 29.189 1.00 39.85 153 ASN A N 1
ATOM 667 C CA . ASN A 1 92 ? -8.953 34.384 28.922 1.00 38.18 153 ASN A CA 1
ATOM 668 C C . ASN A 1 92 ? -7.928 34.392 30.061 1.00 36.57 153 ASN A C 1
ATOM 669 O O . ASN A 1 92 ? -6.829 34.965 29.914 1.00 35.73 153 ASN A O 1
ATOM 674 N N . ILE A 1 93 ? -8.250 33.711 31.163 1.00 35.16 154 ILE A N 1
ATOM 675 C CA . ILE A 1 93 ? -7.323 33.618 32.317 1.00 34.65 154 ILE A CA 1
ATOM 676 C C . ILE A 1 93 ? -6.581 32.280 32.338 1.00 34.01 154 ILE A C 1
ATOM 677 O O . ILE A 1 93 ? -7.179 31.236 32.107 1.00 31.55 154 ILE A O 1
ATOM 682 N N . THR A 1 94 ? -5.279 32.333 32.609 1.00 33.25 155 THR A N 1
ATOM 683 C CA . THR A 1 94 ? -4.440 31.122 32.732 1.00 33.81 155 THR A CA 1
ATOM 684 C C . THR A 1 94 ? -4.335 30.765 34.217 1.00 32.74 155 THR A C 1
ATOM 685 O O . THR A 1 94 ? -3.966 31.625 34.986 1.00 33.83 155 THR A O 1
ATOM 689 N N . VAL A 1 95 ? -4.704 29.548 34.627 1.00 31.11 156 VAL A N 1
ATOM 690 C CA . VAL A 1 95 ? -4.530 29.180 36.033 1.00 29.79 156 VAL A CA 1
ATOM 691 C C . VAL A 1 95 ? -3.384 28.157 36.122 1.00 29.72 156 VAL A C 1
ATOM 692 O O . VAL A 1 95 ? -2.898 27.624 35.105 1.00 28.95 156 VAL A O 1
ATOM 696 N N . CYS A 1 96 ? -2.985 27.859 37.350 1.00 29.01 157 CYS A N 1
ATOM 697 C CA . CYS A 1 96 ? -2.244 26.646 37.605 1.00 26.96 157 CYS A CA 1
ATOM 698 C C . CYS A 1 96 ? -2.684 25.998 38.919 1.00 26.30 157 CYS A C 1
ATOM 699 O O . CYS A 1 96 ? -3.469 26.584 39.666 1.00 24.84 157 CYS A O 1
ATOM 702 N N . ARG A 1 97 ? -2.193 24.770 39.151 1.00 25.60 158 ARG A N 1
ATOM 703 C CA . ARG A 1 97 ? -2.382 24.007 40.404 1.00 26.24 158 ARG A CA 1
ATOM 704 C C . ARG A 1 97 ? -1.051 23.785 41.154 1.00 26.16 158 ARG A C 1
ATOM 705 O O . ARG A 1 97 ? 0.029 23.894 40.562 1.00 23.65 158 ARG A O 1
ATOM 713 N N . ARG A 1 98 ? -1.133 23.551 42.472 1.00 26.97 159 ARG A N 1
ATOM 714 C CA . ARG A 1 98 ? 0.072 23.398 43.290 1.00 27.54 159 ARG A CA 1
ATOM 715 C C . ARG A 1 98 ? 0.993 22.308 42.719 1.00 27.09 159 ARG A C 1
ATOM 716 O O . ARG A 1 98 ? 2.217 22.403 42.873 1.00 25.24 159 ARG A O 1
ATOM 724 N N . GLU A 1 99 ? 0.397 21.307 42.059 1.00 25.66 160 GLU A N 1
ATOM 725 C CA . GLU A 1 99 ? 1.128 20.161 41.525 1.00 26.91 160 GLU A CA 1
ATOM 726 C C . GLU A 1 99 ? 1.833 20.442 40.199 1.00 25.63 160 GLU A C 1
ATOM 727 O O . GLU A 1 99 ? 2.663 19.674 39.767 1.00 26.23 160 GLU A O 1
ATOM 733 N N . ASP A 1 100 ? 1.489 21.540 39.551 1.00 24.70 161 ASP A N 1
ATOM 734 C CA . ASP A 1 100 ? 2.131 21.939 38.306 1.00 25.29 161 ASP A CA 1
ATOM 735 C C . ASP A 1 100 ? 3.629 22.219 38.449 1.00 25.29 161 ASP A C 1
ATOM 736 O O . ASP A 1 100 ? 4.126 22.512 39.584 1.00 24.09 161 ASP A O 1
ATOM 741 N N . TYR A 1 101 ? 4.320 22.193 37.299 1.00 24.81 162 TYR A N 1
ATOM 742 C CA . TYR A 1 101 ? 5.789 22.346 37.247 1.00 24.64 162 TYR A CA 1
ATOM 743 C C . TYR A 1 101 ? 6.195 23.760 36.981 1.00 25.24 162 TYR A C 1
ATOM 744 O O . TYR A 1 101 ? 5.593 24.420 36.109 1.00 23.81 162 TYR A O 1
ATOM 753 N N . VAL A 1 102 ? 7.205 24.246 37.721 1.00 25.59 163 VAL A N 1
ATOM 754 C CA . VAL A 1 102 ? 7.577 25.679 37.717 1.00 26.64 163 VAL A CA 1
ATOM 755 C C . VAL A 1 102 ? 8.060 26.198 36.374 1.00 25.96 163 VAL A C 1
ATOM 756 O O . VAL A 1 102 ? 7.828 27.380 36.050 1.00 25.19 163 VAL A O 1
ATOM 760 N N . MET A 1 103 ? 8.754 25.330 35.621 1.00 26.06 164 MET A N 1
ATOM 761 C CA . MET A 1 103 ? 9.240 25.665 34.279 1.00 26.26 164 MET A CA 1
ATOM 762 C C . MET A 1 103 ? 8.099 25.891 33.282 1.00 26.26 164 MET A C 1
ATOM 763 O O . MET A 1 103 ? 8.185 26.794 32.456 1.00 25.08 164 MET A O 1
ATOM 768 N N . ASP A 1 104 ? 7.062 25.057 33.360 1.00 24.80 165 ASP A N 1
ATOM 769 C CA . ASP A 1 104 ? 5.830 25.288 32.603 1.00 26.80 165 ASP A CA 1
ATOM 770 C C . ASP A 1 104 ? 5.197 26.664 32.844 1.00 26.24 165 ASP A C 1
ATOM 771 O O . ASP A 1 104 ? 4.852 27.385 31.874 1.00 26.18 165 ASP A O 1
ATOM 776 N N . ILE A 1 105 ? 5.048 27.033 34.129 1.00 26.20 166 ILE A N 1
ATOM 777 C CA . ILE A 1 105 ? 4.410 28.288 34.541 1.00 26.82 166 ILE A CA 1
ATOM 778 C C . ILE A 1 105 ? 5.248 29.490 34.095 1.00 26.98 166 ILE A C 1
ATOM 779 O O . ILE A 1 105 ? 4.705 30.528 33.646 1.00 26.75 166 ILE A O 1
ATOM 784 N N . ALA A 1 106 ? 6.570 29.337 34.216 1.00 26.08 167 ALA A N 1
ATOM 785 C CA . ALA A 1 106 ? 7.550 30.365 33.878 1.00 25.60 167 ALA A CA 1
ATOM 786 C C . ALA A 1 106 ? 7.421 30.711 32.403 1.00 26.83 167 ALA A C 1
ATOM 787 O O . ALA A 1 106 ? 7.317 31.877 32.026 1.00 27.66 167 ALA A O 1
ATOM 789 N N . LYS A 1 107 ? 7.359 29.695 31.562 1.00 28.74 168 LYS A N 1
ATOM 790 C CA . LYS A 1 107 ? 7.077 29.882 30.136 1.00 30.11 168 LYS A CA 1
ATOM 791 C C . LYS A 1 107 ? 5.775 30.659 29.832 1.00 29.40 168 LYS A C 1
ATOM 792 O O . LYS A 1 107 ? 5.797 31.492 28.940 1.00 29.60 168 LYS A O 1
ATOM 798 N N . HIS A 1 108 ? 4.661 30.322 30.506 1.00 29.64 169 HIS A N 1
ATOM 799 C CA . HIS A 1 108 ? 3.357 31.040 30.407 1.00 30.34 169 HIS A CA 1
ATOM 800 C C . HIS A 1 108 ? 3.517 32.513 30.865 1.00 29.85 169 HIS A C 1
ATOM 801 O O . HIS A 1 108 ? 2.947 33.430 30.258 1.00 30.13 169 HIS A O 1
ATOM 808 N N . LEU A 1 109 ? 4.216 32.751 31.975 1.00 28.69 170 LEU A N 1
ATOM 809 C CA . LEU A 1 109 ? 4.429 34.148 32.450 1.00 29.49 170 LEU A CA 1
ATOM 810 C C . LEU A 1 109 ? 5.159 34.946 31.354 1.00 29.88 170 LEU A C 1
ATOM 811 O O . LEU A 1 109 ? 4.854 36.109 31.096 1.00 31.87 170 LEU A O 1
ATOM 816 N N . ILE A 1 110 ? 6.105 34.325 30.686 1.00 30.65 171 ILE A N 1
ATOM 817 C CA . ILE A 1 110 ? 6.858 34.999 29.640 1.00 32.24 171 ILE A CA 1
ATOM 818 C C . ILE A 1 110 ? 6.032 35.333 28.390 1.00 33.98 171 ILE A C 1
ATOM 819 O O . ILE A 1 110 ? 5.956 36.496 27.983 1.00 34.35 171 ILE A O 1
ATOM 824 N N . GLU A 1 111 ? 5.392 34.330 27.801 1.00 35.25 172 GLU A N 1
ATOM 825 C CA . GLU A 1 111 ? 4.538 34.533 26.619 1.00 36.73 172 GLU A CA 1
ATOM 826 C C . GLU A 1 111 ? 3.492 35.590 26.878 1.00 37.56 172 GLU A C 1
ATOM 827 O O . GLU A 1 111 ? 3.371 36.550 26.103 1.00 37.52 172 GLU A O 1
ATOM 833 N N . LYS A 1 112 ? 2.745 35.397 27.972 1.00 38.14 173 LYS A N 1
ATOM 834 C CA . LYS A 1 112 ? 1.574 36.236 28.314 1.00 38.80 173 LYS A CA 1
ATOM 835 C C . LYS A 1 112 ? 1.947 37.621 28.800 1.00 39.11 173 LYS A C 1
ATOM 836 O O . LYS A 1 112 ? 1.092 38.518 28.863 1.00 38.43 173 LYS A O 1
ATOM 842 N N . GLN A 1 113 ? 3.231 37.788 29.143 1.00 38.82 174 GLN A N 1
ATOM 843 C CA . GLN A 1 113 ? 3.789 39.077 29.528 1.00 38.53 174 GLN A CA 1
ATOM 844 C C . GLN A 1 113 ? 3.030 39.592 30.728 1.00 38.87 174 GLN A C 1
ATOM 845 O O . GLN A 1 113 ? 2.528 40.744 30.711 1.00 39.03 174 GLN A O 1
ATOM 851 N N . ILE A 1 114 ? 2.897 38.727 31.751 1.00 35.99 175 ILE A N 1
ATOM 852 C CA . ILE A 1 114 ? 2.187 39.073 32.974 1.00 35.16 175 ILE A CA 1
ATOM 853 C C . ILE A 1 114 ? 3.073 38.702 34.122 1.00 33.48 175 ILE A C 1
ATOM 854 O O . ILE A 1 114 ? 3.931 37.843 33.972 1.00 32.78 175 ILE A O 1
ATOM 859 N N . ASP A 1 115 ? 2.928 39.393 35.233 1.00 31.21 176 ASP A N 1
ATOM 860 C CA . ASP A 1 115 ? 3.736 39.118 36.362 1.00 32.35 176 ASP A CA 1
ATOM 861 C C . ASP A 1 115 ? 3.303 37.953 37.215 1.00 30.59 176 ASP A C 1
ATOM 862 O O . ASP A 1 115 ? 4.128 37.430 37.939 1.00 29.48 176 ASP A O 1
ATOM 867 N N . ALA A 1 116 ? 2.027 37.544 37.115 1.00 28.66 177 ALA A N 1
ATOM 868 C CA . ALA A 1 116 ? 1.466 36.575 38.090 1.00 26.48 177 ALA A CA 1
ATOM 869 C C . ALA A 1 116 ? 0.387 35.690 37.448 1.00 26.85 177 ALA A C 1
ATOM 870 O O . ALA A 1 116 ? -0.259 36.102 36.502 1.00 26.41 177 ALA A O 1
ATOM 872 N N . LEU A 1 117 ? 0.222 34.479 37.986 1.00 25.70 178 LEU A N 1
ATOM 873 C CA . LEU A 1 117 ? -0.907 33.596 37.643 1.00 26.61 178 LEU A CA 1
ATOM 874 C C . LEU A 1 117 ? -1.566 33.203 38.963 1.00 25.37 178 LEU A C 1
ATOM 875 O O . LEU A 1 117 ? -0.884 33.121 40.033 1.00 26.21 178 LEU A O 1
ATOM 880 N N . PRO A 1 118 ? -2.867 32.926 38.905 1.00 24.47 179 PRO A N 1
ATOM 881 C CA . PRO A 1 118 ? -3.470 32.336 40.086 1.00 24.30 179 PRO A CA 1
ATOM 882 C C . PRO A 1 118 ? -3.178 30.793 40.184 1.00 24.14 179 PRO A C 1
ATOM 883 O O . PRO A 1 118 ? -3.340 30.044 39.217 1.00 24.57 179 PRO A O 1
ATOM 887 N N . VAL A 1 119 ? -2.800 30.363 41.377 1.00 23.86 180 VAL A N 1
ATOM 888 C CA . VAL A 1 119 ? -2.857 28.972 41.803 1.00 22.30 180 VAL A CA 1
ATOM 889 C C . VAL A 1 119 ? -4.261 28.670 42.382 1.00 23.12 180 VAL A C 1
ATOM 890 O O . VAL A 1 119 ? -4.705 29.291 43.345 1.00 23.85 180 VAL A O 1
ATOM 894 N N . ILE A 1 120 ? -4.931 27.670 41.846 1.00 24.01 181 ILE A N 1
ATOM 895 C CA . ILE A 1 120 ? -6.263 27.338 42.274 1.00 24.16 181 ILE A CA 1
ATOM 896 C C . ILE A 1 120 ? -6.354 25.826 42.673 1.00 25.13 181 ILE A C 1
ATOM 897 O O . ILE A 1 120 ? -5.470 25.006 42.362 1.00 25.02 181 ILE A O 1
ATOM 902 N N . LYS A 1 121 ? -7.393 25.496 43.407 1.00 24.48 182 LYS A N 1
ATOM 903 C CA . LYS A 1 121 ? -7.720 24.111 43.683 1.00 25.29 182 LYS A CA 1
ATOM 904 C C . LYS A 1 121 ? -9.046 23.876 43.008 1.00 26.77 182 LYS A C 1
ATOM 905 O O . LYS A 1 121 ? -9.867 24.823 43.026 1.00 27.47 182 LYS A O 1
ATOM 911 N N . ASP A 1 122 ? -9.231 22.632 42.432 1.00 27.40 183 ASP A N 1
ATOM 912 C CA . ASP A 1 122 ? -10.498 22.156 41.778 1.00 28.64 183 ASP A CA 1
ATOM 913 C C . ASP A 1 122 ? -11.494 21.498 42.765 1.00 28.90 183 ASP A C 1
ATOM 914 O O . ASP A 1 122 ? -11.279 20.351 43.157 1.00 28.38 183 ASP A O 1
ATOM 919 N N . THR A 1 123 ? -12.586 22.176 43.151 1.00 29.27 184 THR A N 1
ATOM 920 C CA . THR A 1 123 ? -13.420 21.604 44.194 1.00 30.14 184 THR A CA 1
ATOM 921 C C . THR A 1 123 ? -14.798 21.328 43.620 1.00 30.66 184 THR A C 1
ATOM 922 O O . THR A 1 123 ? -15.048 21.640 42.407 1.00 31.80 184 THR A O 1
ATOM 926 N N . ASP A 1 124 ? -15.662 20.828 44.542 1.00 31.52 185 ASP A N 1
ATOM 927 C CA . ASP A 1 124 ? -17.117 20.748 44.370 1.00 31.28 185 ASP A CA 1
ATOM 928 C C . ASP A 1 124 ? -17.763 22.055 43.874 1.00 31.41 185 ASP A C 1
ATOM 929 O O . ASP A 1 124 ? -18.756 22.007 43.164 1.00 30.15 185 ASP A O 1
ATOM 934 N N . LYS A 1 125 ? -17.176 23.212 44.263 1.00 31.24 186 LYS A N 1
ATOM 935 C CA . LYS A 1 125 ? -17.656 24.590 43.940 1.00 31.66 186 LYS A CA 1
ATOM 936 C C . LYS A 1 125 ? -17.013 25.227 42.644 1.00 31.17 186 LYS A C 1
ATOM 937 O O . LYS A 1 125 ? -17.661 26.030 41.950 1.00 31.35 186 LYS A O 1
ATOM 943 N N . GLY A 1 126 ? -15.718 24.899 42.359 1.00 29.46 187 GLY A N 1
ATOM 944 C CA . GLY A 1 126 ? -15.106 25.351 41.104 1.00 27.53 187 GLY A CA 1
ATOM 945 C C . GLY A 1 126 ? -13.637 25.683 41.382 1.00 27.29 187 GLY A C 1
ATOM 946 O O . GLY A 1 126 ? -12.953 25.028 42.195 1.00 27.82 187 GLY A O 1
ATOM 947 N N . PHE A 1 127 ? -13.130 26.706 40.702 1.00 26.06 188 PHE A N 1
ATOM 948 C CA . PHE A 1 127 ? -11.775 27.112 40.951 1.00 25.48 188 PHE A CA 1
ATOM 949 C C . PHE A 1 127 ? -11.846 27.956 42.220 1.00 25.53 188 PHE A C 1
ATOM 950 O O . PHE A 1 127 ? -12.444 29.056 42.205 1.00 25.32 188 PHE A O 1
ATOM 958 N N . GLU A 1 128 ? -11.275 27.424 43.316 1.00 24.46 189 GLU A N 1
ATOM 959 C CA . GLU A 1 128 ? -10.991 28.273 44.494 1.00 24.98 189 GLU A CA 1
ATOM 960 C C . GLU A 1 128 ? -9.524 28.687 44.536 1.00 24.22 189 GLU A C 1
ATOM 961 O O . GLU A 1 128 ? -8.650 27.857 44.271 1.00 25.30 189 GLU A O 1
ATOM 967 N N . VAL A 1 129 ? -9.275 29.968 44.839 1.00 24.20 190 VAL A N 1
ATOM 968 C CA . VAL A 1 129 ? -7.916 30.594 44.837 1.00 24.42 190 VAL A CA 1
ATOM 969 C C . VAL A 1 129 ? -7.136 30.153 46.063 1.00 24.84 190 VAL A C 1
ATOM 970 O O . VAL A 1 129 ? -7.664 30.205 47.183 1.00 23.91 190 VAL A O 1
ATOM 974 N N . ILE A 1 130 ? -5.899 29.696 45.865 1.00 24.48 191 ILE A N 1
ATOM 975 C CA . ILE A 1 130 ? -5.127 29.250 47.020 1.00 25.19 191 ILE A CA 1
ATOM 976 C C . ILE A 1 130 ? -3.664 29.777 47.041 1.00 25.43 191 ILE A C 1
ATOM 977 O O . ILE A 1 130 ? -2.929 29.514 48.018 1.00 27.72 191 ILE A O 1
ATOM 982 N N . GLY A 1 131 ? -3.227 30.448 45.968 1.00 24.46 192 GLY A N 1
ATOM 983 C CA . GLY A 1 131 ? -1.820 30.979 45.912 1.00 24.72 192 GLY A CA 1
ATOM 984 C C . GLY A 1 131 ? -1.704 31.893 44.711 1.00 24.34 192 GLY A C 1
ATOM 985 O O . GLY A 1 131 ? -2.661 32.090 43.988 1.00 23.42 192 GLY A O 1
ATOM 986 N N . ARG A 1 132 ? -0.527 32.482 44.527 1.00 24.45 193 ARG A N 1
ATOM 987 C CA . ARG A 1 132 ? -0.242 33.340 43.409 1.00 27.47 193 ARG A CA 1
ATOM 988 C C . ARG A 1 132 ? 1.186 32.883 43.113 1.00 27.94 193 ARG A C 1
ATOM 989 O O . ARG A 1 132 ? 1.918 32.494 44.053 1.00 30.78 193 ARG A O 1
ATOM 997 N N . VAL A 1 133 ? 1.541 32.817 41.843 1.00 26.88 194 VAL A N 1
ATOM 998 C CA . VAL A 1 133 ? 2.938 32.567 41.439 1.00 26.77 194 VAL A CA 1
ATOM 999 C C . VAL A 1 133 ? 3.373 33.643 40.399 1.00 27.75 194 VAL A C 1
ATOM 1000 O O . VAL A 1 133 ? 2.608 33.964 39.477 1.00 23.38 194 VAL A O 1
ATOM 1004 N N . THR A 1 134 ? 4.610 34.174 40.574 1.00 26.80 195 THR A N 1
ATOM 1005 C CA . THR A 1 134 ? 4.996 35.436 39.940 1.00 26.34 195 THR A CA 1
ATOM 1006 C C . THR A 1 134 ? 6.423 35.323 39.358 1.00 26.67 195 THR A C 1
ATOM 1007 O O . THR A 1 134 ? 7.219 34.399 39.724 1.00 24.55 195 THR A O 1
ATOM 1011 N N . LYS A 1 135 ? 6.779 36.331 38.570 1.00 25.64 196 LYS A N 1
ATOM 1012 C CA . LYS A 1 135 ? 8.181 36.490 38.050 1.00 26.42 196 LYS A CA 1
ATOM 1013 C C . LYS A 1 135 ? 9.186 36.745 39.204 1.00 25.11 196 LYS A C 1
ATOM 1014 O O . LYS A 1 135 ? 10.351 36.401 39.064 1.00 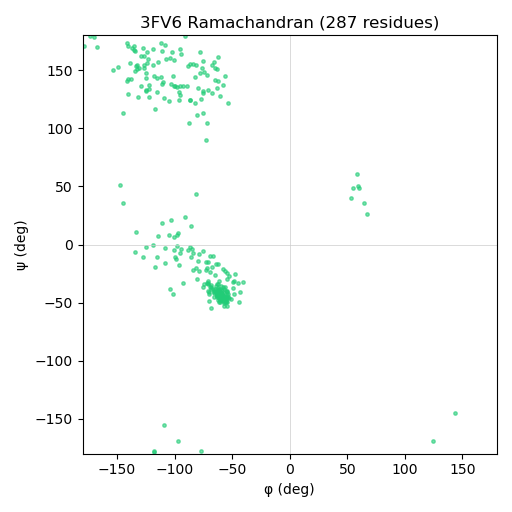25.56 196 LYS A O 1
ATOM 1020 N N . THR A 1 136 ? 8.713 37.302 40.316 1.00 25.13 197 THR A N 1
ATOM 1021 C CA . THR A 1 136 ? 9.535 37.360 41.594 1.00 25.27 197 THR A CA 1
ATOM 1022 C C . THR A 1 136 ? 9.855 35.964 42.158 1.00 25.20 197 THR A C 1
ATOM 1023 O O . THR A 1 136 ? 11.025 35.645 42.571 1.00 24.37 197 THR A O 1
ATOM 1027 N N . ASN A 1 137 ? 8.850 35.106 42.157 1.00 22.19 198 ASN A N 1
ATOM 1028 C CA . ASN A 1 137 ? 9.078 33.731 42.583 1.00 25.32 198 ASN A CA 1
ATOM 1029 C C . ASN A 1 137 ? 10.095 33.072 41.714 1.00 24.62 198 ASN A C 1
ATOM 1030 O O . ASN A 1 137 ? 11.017 32.396 42.224 1.00 23.94 198 ASN A O 1
ATOM 1035 N N . MET A 1 138 ? 9.930 33.210 40.407 1.00 22.76 199 MET A N 1
ATOM 1036 C CA . MET A 1 138 ? 10.899 32.619 39.495 1.00 24.35 199 MET A CA 1
ATOM 1037 C C . MET A 1 138 ? 12.308 33.165 39.684 1.00 24.91 199 MET A C 1
ATOM 1038 O O . MET A 1 138 ? 13.288 32.416 39.521 1.00 23.96 199 MET A O 1
ATOM 1043 N N . THR A 1 139 ? 12.400 34.489 39.899 1.00 23.90 200 THR A N 1
ATOM 1044 C CA . THR A 1 139 ? 13.681 35.142 40.166 1.00 23.75 200 THR A CA 1
ATOM 1045 C C . THR A 1 139 ? 14.308 34.568 41.469 1.00 24.31 200 THR A C 1
ATOM 1046 O O . THR A 1 139 ? 15.534 34.328 41.528 1.00 24.17 200 THR A O 1
ATOM 1050 N N . LYS A 1 140 ? 13.489 34.324 42.492 1.00 22.82 201 LYS A N 1
ATOM 1051 C CA . LYS A 1 140 ? 13.963 33.717 43.761 1.00 23.90 201 LYS A CA 1
ATOM 1052 C C . LYS A 1 140 ? 14.487 32.314 43.509 1.00 23.30 201 LYS A C 1
ATOM 1053 O O . LYS A 1 140 ? 15.504 31.929 44.072 1.00 23.61 201 LYS A O 1
ATOM 1059 N N . ILE A 1 141 ? 13.768 31.534 42.708 1.00 22.83 202 ILE A N 1
ATOM 1060 C CA . ILE A 1 141 ? 14.333 30.234 42.308 1.00 23.67 202 ILE A CA 1
ATOM 1061 C C . ILE A 1 141 ? 15.703 30.325 41.635 1.00 21.94 202 ILE A C 1
ATOM 1062 O O . ILE A 1 141 ? 16.644 29.543 41.955 1.00 21.21 202 ILE A O 1
ATOM 1067 N N . LEU A 1 142 ? 15.846 31.259 40.714 1.00 22.78 203 LEU A N 1
ATOM 1068 C CA . LEU A 1 142 ? 17.113 31.406 39.991 1.00 23.57 203 LEU A CA 1
ATOM 1069 C C . LEU A 1 142 ? 18.192 31.740 40.979 1.00 23.33 203 LEU A C 1
ATOM 1070 O O . LEU A 1 142 ? 19.285 31.218 40.845 1.00 22.94 203 LEU A O 1
ATOM 1075 N N . VAL A 1 143 ? 17.926 32.667 41.930 1.00 23.03 204 VAL A N 1
ATOM 1076 C CA . VAL A 1 143 ? 18.904 32.964 42.980 1.00 23.76 204 VAL A CA 1
ATOM 1077 C C . VAL A 1 143 ? 19.309 31.714 43.853 1.00 23.15 204 VAL A C 1
ATOM 1078 O O . VAL A 1 143 ? 20.523 31.471 44.126 1.00 22.68 204 VAL A O 1
ATOM 1082 N N . SER A 1 144 ? 18.299 30.945 44.259 1.00 23.21 205 SER A N 1
ATOM 1083 C CA . SER A 1 144 ? 18.512 29.717 45.081 1.00 24.64 205 SER A CA 1
ATOM 1084 C C . SER A 1 144 ? 19.401 28.689 44.359 1.00 24.58 205 SER A C 1
ATOM 1085 O O . SER A 1 144 ? 20.307 28.065 44.990 1.00 22.52 205 SER A O 1
ATOM 1088 N N . LEU A 1 145 ? 19.146 28.537 43.048 1.00 21.74 206 LEU A N 1
ATOM 1089 C CA . LEU A 1 145 ? 19.978 27.667 42.198 1.00 23.73 206 LEU A CA 1
ATOM 1090 C C . LEU A 1 145 ? 21.417 28.214 42.178 1.00 22.38 206 LEU A C 1
ATOM 1091 O O . LEU A 1 145 ? 22.386 27.467 42.195 1.00 22.87 206 LEU A O 1
ATOM 1096 N N . SER A 1 146 ? 21.567 29.528 42.139 1.00 22.74 207 SER A N 1
ATOM 1097 C CA . SER A 1 146 ? 22.916 30.077 41.995 1.00 23.11 207 SER A CA 1
ATOM 1098 C C . SER A 1 146 ? 23.759 29.916 43.269 1.00 23.66 207 SER A C 1
ATOM 1099 O O . SER A 1 146 ? 25.004 29.976 43.203 1.00 22.91 207 SER A O 1
ATOM 1102 N N . GLU A 1 147 ? 23.056 29.723 44.395 1.00 21.11 208 GLU A N 1
ATOM 1103 C CA . GLU A 1 147 ? 23.633 29.507 45.723 1.00 23.60 208 GLU A CA 1
ATOM 1104 C C . GLU A 1 147 ? 23.675 28.003 46.077 1.00 24.10 208 GLU A C 1
ATOM 1105 O O . GLU A 1 147 ? 23.975 27.629 47.223 1.00 25.41 208 GLU A O 1
ATOM 1111 N N . ASN A 1 148 ? 23.361 27.142 45.114 1.00 23.87 209 ASN A N 1
ATOM 1112 C CA . ASN A 1 148 ? 23.302 25.665 45.389 1.00 26.03 209 ASN A CA 1
ATOM 1113 C C . ASN A 1 148 ? 22.365 25.352 46.627 1.00 26.65 209 ASN A C 1
ATOM 1114 O O . ASN A 1 148 ? 22.693 24.506 47.521 1.00 25.13 209 ASN A O 1
ATOM 1119 N N . GLU A 1 149 ? 21.224 26.079 46.716 1.00 26.09 210 GLU A N 1
ATOM 1120 C CA . GLU A 1 149 ? 20.280 25.891 47.861 1.00 26.78 210 GLU A CA 1
ATOM 1121 C C . GLU A 1 149 ? 19.073 25.037 47.547 1.00 27.17 210 GLU A C 1
ATOM 1122 O O . GLU A 1 149 ? 18.199 24.819 48.417 1.00 27.45 210 GLU A O 1
ATOM 1128 N N . ILE A 1 150 ? 19.046 24.442 46.353 1.00 27.22 211 ILE A N 1
ATOM 1129 C CA . ILE A 1 150 ? 17.980 23.463 46.050 1.00 26.44 211 ILE A CA 1
ATOM 1130 C C . ILE A 1 150 ? 18.484 22.063 45.581 1.00 27.97 211 ILE A C 1
ATOM 1131 O O . ILE A 1 150 ? 19.403 22.025 44.787 1.00 28.63 211 ILE A O 1
ATOM 1136 N N . LEU A 1 151 ? 17.958 20.956 46.150 1.00 30.19 212 LEU A N 1
ATOM 1137 C CA . LEU A 1 151 ? 17.184 19.849 45.344 1.00 31.18 212 LEU A CA 1
ATOM 1138 C C . LEU A 1 151 ? 16.167 19.078 46.100 1.00 32.48 212 LEU A C 1
ATOM 1139 O O . LEU A 1 151 ? 15.015 19.129 45.702 1.00 35.82 212 LEU A O 1
ATOM 1144 N N . GLY B 1 3 ? 33.468 22.517 40.672 1.00 43.52 64 GLY B N 1
ATOM 1145 C CA . GLY B 1 3 ? 32.467 22.090 41.710 1.00 42.66 64 GLY B CA 1
ATOM 1146 C C . GLY B 1 3 ? 32.183 20.601 41.593 1.00 41.91 64 GLY B C 1
ATOM 1147 O O . GLY B 1 3 ? 32.274 20.020 40.514 1.00 42.90 64 GLY B O 1
ATOM 1148 N N . LYS B 1 4 ? 31.795 20.006 42.708 1.00 40.61 65 LYS B N 1
ATOM 1149 C CA . LYS B 1 4 ? 31.628 18.564 42.838 1.00 39.07 65 LYS B CA 1
ATOM 1150 C C . LYS B 1 4 ? 30.343 17.890 42.328 1.00 35.76 65 LYS B C 1
ATOM 1151 O O . LYS B 1 4 ? 30.368 16.696 42.053 1.00 37.52 65 LYS B O 1
ATOM 1157 N N . THR B 1 5 ? 29.201 18.562 42.321 1.00 31.06 66 THR B N 1
ATOM 1158 C CA . THR B 1 5 ? 27.973 17.913 41.825 1.00 26.57 66 THR B CA 1
ATOM 1159 C C . THR B 1 5 ? 27.468 18.725 40.620 1.00 27.12 66 THR B C 1
ATOM 1160 O O . THR B 1 5 ? 27.943 19.860 40.353 1.00 23.98 66 THR B O 1
ATOM 1164 N N . GLY B 1 6 ? 26.514 18.148 39.902 1.00 25.48 67 GLY B N 1
ATOM 1165 C CA . GLY B 1 6 ? 25.915 18.858 38.794 1.00 26.23 67 GLY B CA 1
ATOM 1166 C C . GLY B 1 6 ? 25.204 20.139 39.257 1.00 26.36 67 GLY B C 1
ATOM 1167 O O . GLY B 1 6 ? 25.217 21.125 38.522 1.00 26.87 67 GLY B O 1
ATOM 1168 N N . THR B 1 7 ? 24.618 20.142 40.451 1.00 24.25 68 THR B N 1
ATOM 1169 C CA . THR B 1 7 ? 23.943 21.387 40.889 1.00 25.46 68 THR B CA 1
ATOM 1170 C C . THR B 1 7 ? 24.974 22.466 41.224 1.00 24.78 68 THR B C 1
ATOM 1171 O O . THR B 1 7 ? 24.741 23.667 40.981 1.00 23.29 68 THR B O 1
ATOM 1175 N N . GLN B 1 8 ? 26.130 22.027 41.742 1.00 22.29 69 GLN B N 1
ATOM 1176 C CA . GLN B 1 8 ? 27.232 22.961 42.016 1.00 23.65 69 GLN B CA 1
ATOM 1177 C C . GLN B 1 8 ? 27.796 23.497 40.724 1.00 23.06 69 GLN B C 1
ATOM 1178 O O . GLN B 1 8 ? 28.097 24.659 40.672 1.00 22.74 69 GLN B O 1
ATOM 1184 N N . LEU B 1 9 ? 27.872 22.680 39.673 1.00 23.80 70 LEU B N 1
ATOM 1185 C CA . LEU B 1 9 ? 28.343 23.191 38.373 1.00 25.24 70 LEU B CA 1
ATOM 1186 C C . LEU B 1 9 ? 27.396 24.231 37.743 1.00 24.51 70 LEU B C 1
ATOM 1187 O O . LEU B 1 9 ? 27.880 25.248 37.183 1.00 24.92 70 LEU B O 1
ATOM 1192 N N . LEU B 1 10 ? 26.108 23.961 37.845 1.00 22.21 71 LEU B N 1
ATOM 1193 C CA . LEU B 1 10 ? 25.055 24.897 37.510 1.00 23.33 71 LEU B CA 1
ATOM 1194 C C . LEU B 1 10 ? 25.231 26.184 38.337 1.00 23.11 71 LEU B C 1
ATOM 1195 O O . LEU B 1 10 ? 25.266 27.269 37.781 1.00 23.35 71 LEU B O 1
ATOM 1200 N N . ALA B 1 11 ? 25.339 26.071 39.662 1.00 23.97 72 ALA B N 1
ATOM 1201 C CA . ALA B 1 11 ? 25.519 27.290 40.470 1.00 23.68 72 ALA B CA 1
ATOM 1202 C C . ALA B 1 11 ? 26.747 28.098 39.974 1.00 24.51 72 ALA B C 1
ATOM 1203 O O . ALA B 1 11 ? 26.656 29.323 39.829 1.00 24.13 72 ALA B O 1
ATOM 1205 N N . ASP B 1 12 ? 27.901 27.443 39.800 1.00 24.25 73 ASP B N 1
ATOM 1206 C CA . ASP B 1 12 ? 29.104 28.156 39.341 1.00 26.66 73 ASP B CA 1
ATOM 1207 C C . ASP B 1 12 ? 28.891 28.914 38.014 1.00 26.07 73 ASP B C 1
ATOM 1208 O O . ASP B 1 12 ? 29.298 30.103 37.881 1.00 24.82 73 ASP B O 1
ATOM 1213 N N . LYS B 1 13 ? 28.251 28.255 37.035 1.00 25.10 74 LYS B N 1
ATOM 1214 C CA . LYS B 1 13 ? 27.977 28.947 35.786 1.00 25.39 74 LYS B CA 1
ATOM 1215 C C . LYS B 1 13 ? 27.037 30.147 36.040 1.00 24.15 74 LYS B C 1
ATOM 1216 O O . LYS B 1 13 ? 27.234 31.207 35.456 1.00 23.24 74 LYS B O 1
ATOM 1222 N N . LEU B 1 14 ? 26.019 29.966 36.878 1.00 22.98 75 LEU B N 1
ATOM 1223 C CA . LEU B 1 14 ? 25.011 31.016 37.041 1.00 22.62 75 LEU B CA 1
ATOM 1224 C C . LEU B 1 14 ? 25.672 32.244 37.637 1.00 23.22 75 LEU B C 1
ATOM 1225 O O . LEU B 1 14 ? 25.383 33.404 37.278 1.00 24.03 75 LEU B O 1
ATOM 1230 N N . LYS B 1 15 ? 26.567 31.992 38.578 1.00 23.64 76 LYS B N 1
ATOM 1231 C CA . LYS B 1 15 ? 27.383 33.037 39.265 1.00 24.04 76 LYS B CA 1
ATOM 1232 C C . LYS B 1 15 ? 28.341 33.869 38.370 1.00 24.34 76 LYS B C 1
ATOM 1233 O O . LYS B 1 15 ? 28.830 34.912 38.795 1.00 24.33 76 LYS B O 1
ATOM 1239 N N . LYS B 1 16 ? 28.618 33.379 37.163 1.00 23.59 77 LYS B N 1
ATOM 1240 C CA . LYS B 1 16 ? 29.547 34.012 36.212 1.00 23.40 77 LYS B CA 1
ATOM 1241 C C . LYS B 1 16 ? 28.822 34.847 35.160 1.00 21.75 77 LYS B C 1
ATOM 1242 O O . LYS B 1 16 ? 29.475 35.605 34.454 1.00 24.02 77 LYS B O 1
ATOM 1248 N N . LEU B 1 17 ? 27.501 34.707 35.054 1.00 21.29 78 LEU B N 1
ATOM 1249 C CA . LEU B 1 17 ? 26.715 35.407 34.046 1.00 21.60 78 LEU B CA 1
ATOM 1250 C C . LEU B 1 17 ? 26.828 36.898 34.290 1.00 22.51 78 LEU B C 1
ATOM 1251 O O . LEU B 1 17 ? 26.758 37.348 35.431 1.00 24.11 78 LEU B O 1
ATOM 1256 N N . GLN B 1 18 ? 27.056 37.646 33.220 1.00 24.00 79 GLN B N 1
ATOM 1257 C CA . GLN B 1 18 ? 27.210 39.133 33.313 1.00 22.84 79 GLN B CA 1
ATOM 1258 C C . GLN B 1 18 ? 26.037 39.876 32.645 1.00 23.31 79 GLN B C 1
ATOM 1259 O O . GLN B 1 18 ? 25.401 39.420 31.624 1.00 24.54 79 GLN B O 1
ATOM 1265 N N . VAL B 1 19 ? 25.690 40.989 33.269 1.00 23.40 80 VAL B N 1
ATOM 1266 C CA . VAL B 1 19 ? 24.630 41.889 32.782 1.00 22.37 80 VAL B CA 1
ATOM 1267 C C . VAL B 1 19 ? 24.693 42.147 31.251 1.00 23.98 80 VAL B C 1
ATOM 1268 O O . VAL B 1 19 ? 23.643 42.044 30.562 1.00 23.99 80 VAL B O 1
ATOM 1272 N N . LYS B 1 20 ? 25.882 42.507 30.719 1.00 24.41 81 LYS B N 1
ATOM 1273 C CA . LYS B 1 20 ? 26.034 42.782 29.252 1.00 26.75 81 LYS B CA 1
ATOM 1274 C C . LYS B 1 20 ? 25.386 41.694 28.365 1.00 27.73 81 LYS B C 1
ATOM 1275 O O . LYS B 1 20 ? 25.072 41.902 27.197 1.00 28.20 81 LYS B O 1
ATOM 1281 N N . ASP B 1 21 ? 25.251 40.486 28.883 1.00 27.64 82 ASP B N 1
ATOM 1282 C CA . ASP B 1 21 ? 24.684 39.418 28.068 1.00 28.50 82 ASP B CA 1
ATOM 1283 C C . ASP B 1 21 ? 23.170 39.188 28.230 1.00 27.48 82 ASP B C 1
ATOM 1284 O O . ASP B 1 21 ? 22.618 38.351 27.537 1.00 28.39 82 ASP B O 1
ATOM 1289 N N . PHE B 1 22 ? 22.532 39.904 29.136 1.00 27.76 83 PHE B N 1
ATOM 1290 C CA . PHE B 1 22 ? 21.170 39.581 29.586 1.00 28.97 83 PHE B CA 1
ATOM 1291 C C . PHE B 1 22 ? 20.370 40.847 29.873 1.00 29.35 83 PHE B C 1
ATOM 1292 O O . PHE B 1 22 ? 19.701 40.958 30.935 1.00 32.57 83 PHE B O 1
ATOM 1300 N N . GLN B 1 23 ? 20.621 41.853 29.088 1.00 29.08 84 GLN B N 1
ATOM 1301 C CA . GLN B 1 23 ? 19.972 43.138 29.292 1.00 30.37 84 GLN B CA 1
ATOM 1302 C C . GLN B 1 23 ? 18.947 43.319 28.165 1.00 29.67 84 GLN B C 1
ATOM 1303 O O . GLN B 1 23 ? 19.017 42.633 27.094 1.00 27.57 84 GLN B O 1
ATOM 1309 N N . SER B 1 24 ? 18.004 44.208 28.442 1.00 28.81 85 SER B N 1
ATOM 1310 C CA . SER B 1 24 ? 16.987 44.665 27.518 1.00 30.60 85 SER B CA 1
ATOM 1311 C C . SER B 1 24 ? 17.228 46.123 27.134 1.00 30.28 85 SER B C 1
ATOM 1312 O O . SER B 1 24 ? 18.034 46.846 27.766 1.00 28.02 85 SER B O 1
ATOM 1315 N N . ILE B 1 25 ? 16.540 46.585 26.092 1.00 29.01 86 ILE B N 1
ATOM 1316 C CA . ILE B 1 25 ? 16.811 47.973 25.650 1.00 29.75 86 ILE B CA 1
ATOM 1317 C C . ILE B 1 25 ? 16.222 48.912 26.681 1.00 28.70 86 ILE B C 1
ATOM 1318 O O . ILE B 1 25 ? 15.220 48.591 27.328 1.00 30.79 86 ILE B O 1
ATOM 1323 N N . PRO B 1 26 ? 16.853 50.039 26.916 1.00 27.95 87 PRO B N 1
ATOM 1324 C CA . PRO B 1 26 ? 16.248 50.866 27.954 1.00 27.48 87 PRO B CA 1
ATOM 1325 C C . PRO B 1 26 ? 15.166 51.777 27.372 1.00 26.36 87 PRO B C 1
ATOM 1326 O O . PRO B 1 26 ? 15.234 52.097 26.188 1.00 26.55 87 PRO B O 1
ATOM 1330 N N . VAL B 1 27 ? 14.199 52.201 28.184 1.00 25.82 88 VAL B N 1
ATOM 1331 C CA . VAL B 1 27 ? 13.194 53.175 27.780 1.00 26.33 88 VAL B CA 1
ATOM 1332 C C . VAL B 1 27 ? 13.378 54.390 28.654 1.00 24.85 88 VAL B C 1
ATOM 1333 O O . VAL B 1 27 ? 13.254 54.291 29.839 1.00 25.42 88 VAL B O 1
ATOM 1337 N N . VAL B 1 28 ? 13.724 55.496 28.044 1.00 24.97 89 VAL B N 1
ATOM 1338 C CA . VAL B 1 28 ? 14.170 56.676 28.713 1.00 26.22 89 VAL B CA 1
ATOM 1339 C C . VAL B 1 28 ? 13.240 57.853 28.334 1.00 26.95 89 VAL B C 1
ATOM 1340 O O . VAL B 1 28 ? 12.826 58.021 27.163 1.00 29.20 89 VAL B O 1
ATOM 1344 N N . ILE B 1 29 ? 12.870 58.659 29.310 1.00 25.36 90 ILE B N 1
ATOM 1345 C CA . ILE B 1 29 ? 12.108 59.919 29.033 1.00 23.74 90 ILE B CA 1
ATOM 1346 C C . ILE B 1 29 ? 12.807 61.089 29.659 1.00 23.73 90 ILE B C 1
ATOM 1347 O O . ILE B 1 29 ? 13.572 60.951 30.612 1.00 22.30 90 ILE B O 1
ATOM 1352 N N . HIS B 1 30 ? 12.581 62.259 29.098 1.00 24.18 91 HIS B N 1
ATOM 1353 C CA . HIS B 1 30 ? 13.113 63.473 29.664 1.00 25.28 91 HIS B CA 1
ATOM 1354 C C . HIS B 1 30 ? 12.313 63.868 30.935 1.00 25.69 91 HIS B C 1
ATOM 1355 O O . HIS B 1 30 ? 11.063 63.628 31.034 1.00 24.77 91 HIS B O 1
ATOM 1362 N N . GLU B 1 31 ? 13.017 64.516 31.889 1.00 26.23 92 GLU B N 1
ATOM 1363 C CA . GLU B 1 31 ? 12.412 64.895 33.216 1.00 26.93 92 GLU B CA 1
ATOM 1364 C C . GLU B 1 31 ? 11.237 65.914 33.196 1.00 26.85 92 GLU B C 1
ATOM 1365 O O . GLU B 1 31 ? 10.476 65.999 34.167 1.00 26.90 92 GLU B O 1
ATOM 1371 N N . ASN B 1 32 ? 11.065 66.629 32.102 1.00 26.76 93 ASN B N 1
ATOM 1372 C CA . ASN B 1 32 ? 9.995 67.618 31.996 1.00 28.37 93 ASN B CA 1
ATOM 1373 C C . ASN B 1 32 ? 8.784 67.152 31.237 1.00 28.77 93 ASN B C 1
ATOM 1374 O O . ASN B 1 32 ? 7.791 67.862 31.125 1.00 27.98 93 ASN B O 1
ATOM 1379 N N . VAL B 1 33 ? 8.851 65.956 30.671 1.00 27.66 94 VAL B N 1
ATOM 1380 C CA . VAL B 1 33 ? 7.639 65.297 30.151 1.00 27.20 94 VAL B CA 1
ATOM 1381 C C . VAL B 1 33 ? 6.550 65.148 31.246 1.00 25.99 94 VAL B C 1
ATOM 1382 O O . VAL B 1 33 ? 6.873 64.977 32.427 1.00 24.84 94 VAL B O 1
ATOM 1386 N N . SER B 1 34 ? 5.277 65.257 30.889 1.00 24.78 95 SER B N 1
ATOM 1387 C CA . SER B 1 34 ? 4.200 65.132 31.910 1.00 24.23 95 SER B CA 1
ATOM 1388 C C . SER B 1 34 ? 3.936 63.714 32.375 1.00 25.07 95 SER B C 1
ATOM 1389 O O . SER B 1 34 ? 4.249 62.758 31.708 1.00 25.93 95 SER B O 1
ATOM 1392 N N . VAL B 1 35 ? 3.343 63.575 33.549 1.00 25.03 96 VAL B N 1
ATOM 1393 C CA . VAL B 1 35 ? 2.946 62.297 34.102 1.00 23.47 96 VAL B CA 1
ATOM 1394 C C . VAL B 1 35 ? 2.037 61.567 33.097 1.00 25.00 96 VAL B C 1
ATOM 1395 O O . VAL B 1 35 ? 2.206 60.350 32.852 1.00 24.59 96 VAL B O 1
ATOM 1399 N N . TYR B 1 36 ? 1.128 62.303 32.437 1.00 25.76 97 TYR B N 1
ATOM 1400 C CA . TYR B 1 36 ? 0.241 61.683 31.473 1.00 24.72 97 TYR B CA 1
ATOM 1401 C C . TYR B 1 36 ? 1.029 61.119 30.317 1.00 25.23 97 TYR B C 1
ATOM 1402 O O . TYR B 1 36 ? 0.775 59.945 29.836 1.00 24.28 97 TYR B O 1
ATOM 1411 N N . ASP B 1 37 ? 1.978 61.932 29.831 1.00 24.82 98 ASP B N 1
ATOM 1412 C CA . ASP B 1 37 ? 2.855 61.469 28.760 1.00 27.25 98 ASP B CA 1
ATOM 1413 C C . ASP B 1 37 ? 3.690 60.271 29.115 1.00 25.70 98 ASP B C 1
ATOM 1414 O O . ASP B 1 37 ? 3.897 59.435 28.245 1.00 25.79 98 ASP B O 1
ATOM 1419 N N . ALA B 1 38 ? 4.189 60.207 30.366 1.00 23.86 99 ALA B N 1
ATOM 1420 C CA . ALA B 1 38 ? 4.886 59.056 30.874 1.00 23.49 99 ALA B CA 1
ATOM 1421 C C . ALA B 1 38 ? 3.981 57.835 30.806 1.00 24.19 99 ALA B C 1
ATOM 1422 O O . ALA B 1 38 ? 4.429 56.757 30.419 1.00 24.88 99 ALA B O 1
ATOM 1424 N N . ILE B 1 39 ? 2.732 57.983 31.244 1.00 25.04 100 ILE B N 1
ATOM 1425 C CA . ILE B 1 39 ? 1.834 56.816 31.240 1.00 24.33 100 ILE B CA 1
ATOM 1426 C C . ILE B 1 39 ? 1.684 56.302 29.775 1.00 24.85 100 ILE B C 1
ATOM 1427 O O . ILE B 1 39 ? 1.780 55.091 29.501 1.00 22.99 100 ILE B O 1
ATOM 1432 N N . CYS B 1 40 ? 1.504 57.233 28.841 1.00 24.30 101 CYS B N 1
ATOM 1433 C CA . CYS B 1 40 ? 1.264 56.874 27.428 1.00 26.17 101 CYS B CA 1
ATOM 1434 C C . CYS B 1 40 ? 2.484 56.128 26.934 1.00 26.26 101 CYS B C 1
ATOM 1435 O O . CYS B 1 40 ? 2.370 55.126 26.190 1.00 24.63 101 CYS B O 1
ATOM 1438 N N . THR B 1 41 ? 3.670 56.566 27.390 1.00 26.46 102 THR B N 1
ATOM 1439 C CA . THR B 1 41 ? 4.949 55.942 26.969 1.00 26.56 102 THR B CA 1
ATOM 1440 C C . THR B 1 41 ? 5.078 54.557 27.505 1.00 25.94 102 THR B C 1
ATOM 1441 O O . THR B 1 41 ? 5.527 53.636 26.807 1.00 26.94 102 THR B O 1
ATOM 1445 N N . MET B 1 42 ? 4.626 54.371 28.730 1.00 26.51 103 MET B N 1
ATOM 1446 C CA . MET B 1 42 ? 4.644 53.050 29.276 1.00 26.05 103 MET B CA 1
ATOM 1447 C C . MET B 1 42 ? 3.833 52.048 28.434 1.00 26.02 103 MET B C 1
ATOM 1448 O O . MET B 1 42 ? 4.313 50.925 28.177 1.00 24.99 103 MET B O 1
ATOM 1453 N N . PHE B 1 43 ? 2.624 52.418 28.031 1.00 22.90 104 PHE B N 1
ATOM 1454 C CA . PHE B 1 43 ? 1.791 51.542 27.210 1.00 23.94 104 PHE B CA 1
ATOM 1455 C C . PHE B 1 43 ? 2.270 51.471 25.778 1.00 24.66 104 PHE B C 1
ATOM 1456 O O . PHE B 1 43 ? 2.143 50.463 25.133 1.00 26.05 104 PHE B O 1
ATOM 1464 N N . LEU B 1 44 ? 2.800 52.560 25.253 1.00 24.53 105 LEU B N 1
ATOM 1465 C CA . LEU B 1 44 ? 3.404 52.492 23.921 1.00 26.28 105 LEU B CA 1
ATOM 1466 C C . LEU B 1 44 ? 4.590 51.526 23.790 1.00 26.56 105 LEU B C 1
ATOM 1467 O O . LEU B 1 44 ? 4.664 50.710 22.857 1.00 25.71 105 LEU B O 1
ATOM 1472 N N . GLU B 1 45 ? 5.536 51.633 24.709 1.00 27.32 106 GLU B N 1
ATOM 1473 C CA . GLU B 1 45 ? 6.705 50.793 24.757 1.00 30.35 106 GLU B CA 1
ATOM 1474 C C . GLU B 1 45 ? 6.554 49.443 25.453 1.00 31.45 106 GLU B C 1
ATOM 1475 O O . GLU B 1 45 ? 7.456 48.622 25.402 1.00 31.65 106 GLU B O 1
ATOM 1481 N N . ASP B 1 46 ? 5.412 49.196 26.100 1.00 32.78 107 ASP B N 1
ATOM 1482 C CA . ASP B 1 46 ? 5.197 47.923 26.756 1.00 34.19 107 ASP B CA 1
ATOM 1483 C C . ASP B 1 46 ? 6.239 47.596 27.870 1.00 33.48 107 ASP B C 1
ATOM 1484 O O . ASP B 1 46 ? 6.792 46.488 27.954 1.00 33.45 107 ASP B O 1
ATOM 1489 N N . VAL B 1 47 ? 6.481 48.563 28.758 1.00 30.98 108 VAL B N 1
ATOM 1490 C CA . VAL B 1 47 ? 7.407 48.392 29.864 1.00 31.05 108 VAL B CA 1
ATOM 1491 C C . VAL B 1 47 ? 6.710 48.808 31.168 1.00 30.78 108 VAL B C 1
ATOM 1492 O O . VAL B 1 47 ? 5.646 49.404 31.114 1.00 33.75 108 VAL B O 1
ATOM 1496 N N . GLY B 1 48 ? 7.234 48.408 32.299 1.00 28.16 109 GLY B N 1
ATOM 1497 C CA . GLY B 1 48 ? 6.632 48.798 33.560 1.00 30.48 109 GLY B CA 1
ATOM 1498 C C . GLY B 1 48 ? 7.541 49.720 34.384 1.00 28.69 109 GLY B C 1
ATOM 1499 O O . GLY B 1 48 ? 7.231 50.020 35.502 1.00 29.18 109 GLY B O 1
ATOM 1500 N N . THR B 1 49 ? 8.656 50.149 33.791 1.00 29.16 110 THR B N 1
ATOM 1501 C CA . THR B 1 49 ? 9.591 51.055 34.408 1.00 27.38 110 THR B CA 1
ATOM 1502 C C . THR B 1 49 ? 10.100 52.021 33.362 1.00 28.36 110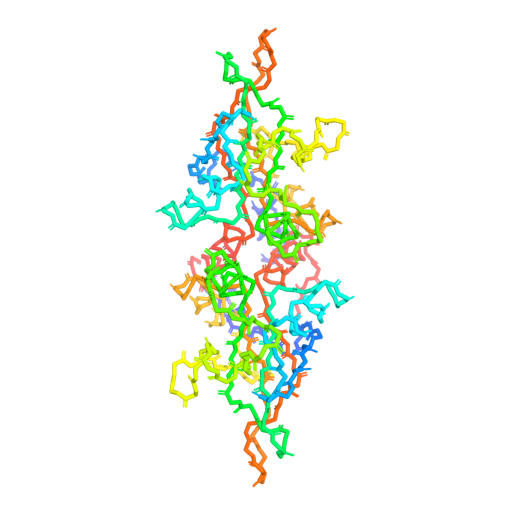 THR B C 1
ATOM 1503 O O . THR B 1 49 ? 10.454 51.607 32.269 1.00 28.27 110 THR B O 1
ATOM 1507 N N . LEU B 1 50 ? 10.266 53.297 33.715 1.00 27.49 111 LEU B N 1
ATOM 1508 C CA . LEU B 1 50 ? 10.900 54.229 32.803 1.00 26.48 111 LEU B CA 1
ATOM 1509 C C . LEU B 1 50 ? 12.071 54.885 33.524 1.00 25.17 111 LEU B C 1
ATOM 1510 O O . LEU B 1 50 ? 11.958 55.194 34.708 1.00 24.27 111 LEU B O 1
ATOM 1515 N N . PHE B 1 51 ? 13.167 55.149 32.799 1.00 23.87 112 PHE B N 1
ATOM 1516 C CA . PHE B 1 51 ? 14.278 55.876 33.398 1.00 25.16 112 PHE B CA 1
ATOM 1517 C C . PHE B 1 51 ? 14.156 57.303 32.904 1.00 24.54 112 PHE B C 1
ATOM 1518 O O . PHE B 1 51 ? 13.804 57.568 31.755 1.00 27.91 112 PHE B O 1
ATOM 1526 N N . VAL B 1 52 ? 14.505 58.205 33.752 1.00 22.92 113 VAL B N 1
ATOM 1527 C CA . VAL B 1 52 ? 14.304 59.586 33.486 1.00 23.47 113 VAL B CA 1
ATOM 1528 C C . VAL B 1 52 ? 15.674 60.223 33.387 1.00 23.95 113 VAL B C 1
ATOM 1529 O O . VAL B 1 52 ? 16.505 60.047 34.245 1.00 24.88 113 VAL B O 1
ATOM 1533 N N . VAL B 1 53 ? 15.890 60.994 32.352 1.00 24.61 114 VAL B N 1
ATOM 1534 C CA . VAL B 1 53 ? 17.175 61.705 32.139 1.00 25.52 114 VAL B CA 1
ATOM 1535 C C . VAL B 1 53 ? 17.014 63.220 31.988 1.00 26.02 114 VAL B C 1
ATOM 1536 O O . VAL B 1 53 ? 15.906 63.741 31.762 1.00 26.82 114 VAL B O 1
ATOM 1540 N N . ASP B 1 54 ? 18.136 63.937 32.086 1.00 28.10 115 ASP B N 1
ATOM 1541 C CA . ASP B 1 54 ? 18.115 65.391 31.983 1.00 28.02 115 ASP B CA 1
ATOM 1542 C C . ASP B 1 54 ? 18.465 65.838 30.536 1.00 29.64 115 ASP B C 1
ATOM 1543 O O . ASP B 1 54 ? 18.488 64.992 29.631 1.00 29.56 115 ASP B O 1
ATOM 1548 N N . ARG B 1 55 ? 18.702 67.136 30.319 1.00 30.17 116 ARG B N 1
ATOM 1549 C CA . ARG B 1 55 ? 19.007 67.676 28.980 1.00 32.80 116 ARG B CA 1
ATOM 1550 C C . ARG B 1 55 ? 20.369 67.193 28.412 1.00 32.67 116 ARG B C 1
ATOM 1551 O O . ARG B 1 55 ? 20.675 67.378 27.218 1.00 33.31 116 ARG B O 1
ATOM 1559 N N . ASP B 1 56 ? 21.164 66.536 29.252 1.00 32.20 117 ASP B N 1
ATOM 1560 C CA . ASP B 1 56 ? 22.395 65.912 28.790 1.00 32.52 117 ASP B CA 1
ATOM 1561 C C . ASP B 1 56 ? 22.303 64.407 28.677 1.00 32.06 117 ASP B C 1
ATOM 1562 O O . ASP B 1 56 ? 23.307 63.727 28.447 1.00 31.67 117 ASP B O 1
ATOM 1567 N N . ALA B 1 57 ? 21.090 63.885 28.851 1.00 30.80 118 ALA B N 1
ATOM 1568 C CA . ALA B 1 57 ? 20.903 62.454 28.807 1.00 29.74 118 ALA B CA 1
ATOM 1569 C C . ALA B 1 57 ? 21.626 61.757 29.945 1.00 28.63 118 ALA B C 1
ATOM 1570 O O . ALA B 1 57 ? 22.133 60.665 29.761 1.00 29.27 118 ALA B O 1
ATOM 1572 N N . VAL B 1 58 ? 21.670 62.377 31.114 1.00 27.22 119 VAL B N 1
ATOM 1573 C CA . VAL B 1 58 ? 22.235 61.718 32.294 1.00 27.11 119 VAL B CA 1
ATOM 1574 C C . VAL B 1 58 ? 21.077 61.261 33.190 1.00 26.02 119 VAL B C 1
ATOM 1575 O O . VAL B 1 58 ? 20.068 61.988 33.299 1.00 25.57 119 VAL B O 1
ATOM 1579 N N . LEU B 1 59 ? 21.169 60.043 33.757 1.00 25.58 120 LEU B N 1
ATOM 1580 C CA . LEU B 1 59 ? 20.142 59.515 34.684 1.00 24.28 120 LEU B CA 1
ATOM 1581 C C . LEU B 1 59 ? 19.863 60.478 35.848 1.00 25.25 120 LEU B C 1
ATOM 1582 O O . LEU B 1 59 ? 20.789 60.710 36.704 1.00 22.67 120 LEU B O 1
ATOM 1587 N N . VAL B 1 60 ? 18.597 60.899 35.972 1.00 23.57 121 VAL B N 1
ATOM 1588 C CA . VAL B 1 60 ? 18.153 61.693 37.171 1.00 23.67 121 VAL B CA 1
ATOM 1589 C C . VAL B 1 60 ? 17.072 61.011 38.049 1.00 25.07 121 VAL B C 1
ATOM 1590 O O . VAL B 1 60 ? 16.870 61.367 39.220 1.00 23.90 121 VAL B O 1
ATOM 1594 N N . GLY B 1 61 ? 16.378 60.029 37.481 1.00 24.40 122 GLY B N 1
ATOM 1595 C CA . GLY B 1 61 ? 15.275 59.433 38.193 1.00 25.18 122 GLY B CA 1
ATOM 1596 C C . GLY B 1 61 ? 14.744 58.139 37.594 1.00 23.81 122 GLY B C 1
ATOM 1597 O O . GLY B 1 61 ? 15.059 57.748 36.459 1.00 22.48 122 GLY B O 1
ATOM 1598 N N . VAL B 1 62 ? 13.881 57.482 38.347 1.00 25.42 123 VAL B N 1
ATOM 1599 C CA . VAL B 1 62 ? 13.186 56.312 37.823 1.00 25.39 123 VAL B CA 1
ATOM 1600 C C . VAL B 1 62 ? 11.683 56.375 38.175 1.00 24.25 123 VAL B C 1
ATOM 1601 O O . VAL B 1 62 ? 11.293 56.956 39.225 1.00 25.21 123 VAL B O 1
ATOM 1605 N N . LEU B 1 63 ? 10.851 55.794 37.294 1.00 24.85 124 LEU B N 1
ATOM 1606 C CA . LEU B 1 63 ? 9.422 55.786 37.486 1.00 25.05 124 LEU B CA 1
ATOM 1607 C C . LEU B 1 63 ? 8.896 54.397 37.271 1.00 25.55 124 LEU B C 1
ATOM 1608 O O . LEU B 1 63 ? 9.079 53.826 36.190 1.00 26.92 124 LEU B O 1
ATOM 1613 N N . SER B 1 64 ? 8.148 53.883 38.250 1.00 24.88 125 SER B N 1
ATOM 1614 C CA . SER B 1 64 ? 7.532 52.565 38.064 1.00 25.15 125 SER B CA 1
ATOM 1615 C C . SER B 1 64 ? 6.066 52.683 37.694 1.00 25.25 125 SER B C 1
ATOM 1616 O O . SER B 1 64 ? 5.443 53.721 37.919 1.00 23.30 125 SER B O 1
ATOM 1619 N N . ARG B 1 65 ? 5.502 51.630 37.090 1.00 26.33 126 ARG B N 1
ATOM 1620 C CA . ARG B 1 65 ? 4.044 51.640 36.939 1.00 26.17 126 ARG B CA 1
ATOM 1621 C C . ARG B 1 65 ? 3.271 51.963 38.231 1.00 24.48 126 ARG B C 1
ATOM 1622 O O . ARG B 1 65 ? 2.256 52.671 38.194 1.00 22.94 126 ARG B O 1
ATOM 1630 N N . LYS B 1 66 ? 3.729 51.481 39.402 1.00 23.02 127 LYS B N 1
ATOM 1631 C CA . LYS B 1 66 ? 3.082 51.827 40.669 1.00 22.49 127 LYS B CA 1
ATOM 1632 C C . LYS B 1 66 ? 3.095 53.357 40.934 1.00 23.96 127 LYS B C 1
ATOM 1633 O O . LYS B 1 66 ? 2.115 53.916 41.385 1.00 24.53 127 LYS B O 1
ATOM 1639 N N . ASP B 1 67 ? 4.220 54.017 40.695 1.00 23.90 128 ASP B N 1
ATOM 1640 C CA . ASP B 1 67 ? 4.347 55.470 40.885 1.00 26.14 128 ASP B CA 1
ATOM 1641 C C . ASP B 1 67 ? 3.330 56.219 40.023 1.00 23.58 128 ASP B C 1
ATOM 1642 O O . ASP B 1 67 ? 2.699 57.159 40.470 1.00 25.53 128 ASP B O 1
ATOM 1647 N N . LEU B 1 68 ? 3.177 55.786 38.781 1.00 25.04 129 LEU B N 1
ATOM 1648 C CA . LEU B 1 68 ? 2.265 56.445 37.852 1.00 24.07 129 LEU B CA 1
ATOM 1649 C C . LEU B 1 68 ? 0.792 56.210 38.232 1.00 23.15 129 LEU B C 1
ATOM 1650 O O . LEU B 1 68 ? -0.046 57.105 38.077 1.00 24.42 129 LEU B O 1
ATOM 1655 N N . LEU B 1 69 ? 0.462 55.002 38.636 1.00 22.80 130 LEU B N 1
ATOM 1656 C CA . LEU B 1 69 ? -0.905 54.731 39.142 1.00 22.73 130 LEU B CA 1
ATOM 1657 C C . LEU B 1 69 ? -1.222 55.614 40.342 1.00 22.01 130 LEU B C 1
ATOM 1658 O O . LEU B 1 69 ? -2.294 56.200 40.447 1.00 20.23 130 LEU B O 1
ATOM 1663 N N . ARG B 1 70 ? -0.274 55.662 41.284 1.00 24.24 131 ARG B N 1
ATOM 1664 C CA . ARG B 1 70 ? -0.442 56.502 42.473 1.00 23.87 131 ARG B CA 1
ATOM 1665 C C . ARG B 1 70 ? -0.717 57.951 42.118 1.00 25.00 131 ARG B C 1
ATOM 1666 O O . ARG B 1 70 ? -1.600 58.590 42.736 1.00 24.38 131 ARG B O 1
ATOM 1674 N N . ALA B 1 71 ? 0.087 58.476 41.192 1.00 24.00 132 ALA B N 1
ATOM 1675 C CA . ALA B 1 71 ? -0.048 59.836 40.736 1.00 26.06 132 ALA B CA 1
ATOM 1676 C C . ALA B 1 71 ? -1.435 60.089 40.093 1.00 27.89 132 ALA B C 1
ATOM 1677 O O . ALA B 1 71 ? -2.119 61.138 40.392 1.00 28.09 132 ALA B O 1
ATOM 1679 N N . SER B 1 72 ? -1.846 59.119 39.282 1.00 27.04 133 SER B N 1
ATOM 1680 C CA . SER B 1 72 ? -3.059 59.258 38.494 1.00 29.44 133 SER B CA 1
ATOM 1681 C C . SER B 1 72 ? -4.359 59.210 39.309 1.00 28.33 133 SER B C 1
ATOM 1682 O O . SER B 1 72 ? -5.393 59.814 38.948 1.00 28.08 133 SER B O 1
ATOM 1685 N N . ILE B 1 73 ? -4.323 58.458 40.393 1.00 28.10 134 ILE B N 1
ATOM 1686 C CA . ILE B 1 73 ? -5.560 58.150 41.153 1.00 27.03 134 ILE B CA 1
ATOM 1687 C C . ILE B 1 73 ? -5.716 59.058 42.397 1.00 26.82 134 ILE B C 1
ATOM 1688 O O . ILE B 1 73 ? -6.783 59.092 43.022 1.00 27.05 134 ILE B O 1
ATOM 1693 N N . GLY B 1 74 ? -4.677 59.813 42.750 1.00 24.69 135 GLY B N 1
ATOM 1694 C CA . GLY B 1 74 ? -4.719 60.516 43.997 1.00 22.88 135 GLY B CA 1
ATOM 1695 C C . GLY B 1 74 ? -5.565 61.747 43.995 1.00 23.21 135 GLY B C 1
ATOM 1696 O O . GLY B 1 74 ? -6.220 62.065 42.982 1.00 21.75 135 GLY B O 1
ATOM 1697 N N . GLN B 1 75 ? -5.565 62.440 45.143 1.00 21.71 136 GLN B N 1
ATOM 1698 C CA . GLN B 1 75 ? -6.489 63.579 45.377 1.00 23.87 136 GLN B CA 1
ATOM 1699 C C . GLN B 1 75 ? -6.089 64.839 44.633 1.00 24.63 136 GLN B C 1
ATOM 1700 O O . GLN B 1 75 ? -6.967 65.629 44.229 1.00 22.09 136 GLN B O 1
ATOM 1706 N N . GLN B 1 76 ? -4.772 65.067 44.542 1.00 25.53 137 GLN B N 1
ATOM 1707 C CA . GLN B 1 76 ? -4.220 66.200 43.784 1.00 27.94 137 GLN B CA 1
ATOM 1708 C C . GLN B 1 76 ? -4.254 65.888 42.295 1.00 28.02 137 GLN B C 1
ATOM 1709 O O . GLN B 1 76 ? -4.045 64.734 41.891 1.00 28.82 137 GLN B O 1
ATOM 1715 N N . GLU B 1 77 ? -4.438 66.911 41.470 1.00 29.54 138 GLU B N 1
ATOM 1716 C CA . GLU B 1 77 ? -4.201 66.759 40.011 1.00 30.16 138 GLU B CA 1
ATOM 1717 C C . GLU B 1 77 ? -2.679 66.646 39.707 1.00 29.38 138 GLU B C 1
ATOM 1718 O O . GLU B 1 77 ? -1.897 67.610 39.821 1.00 30.15 138 GLU B O 1
ATOM 1724 N N . LEU B 1 78 ? -2.217 65.433 39.409 1.00 28.69 139 LEU B N 1
ATOM 1725 C CA . LEU B 1 78 ? -0.781 65.269 39.150 1.00 28.92 139 LEU B CA 1
ATOM 1726 C C . LEU B 1 78 ? -0.507 64.774 37.765 1.00 28.96 139 LEU B C 1
ATOM 1727 O O . LEU B 1 78 ? 0.646 64.554 37.443 1.00 31.81 139 LEU B O 1
ATOM 1732 N N . THR B 1 79 ? -1.524 64.541 36.951 1.00 27.73 140 THR B N 1
ATOM 1733 C CA . THR B 1 79 ? -1.244 64.036 35.601 1.00 28.24 140 THR B CA 1
ATOM 1734 C C . THR B 1 79 ? -0.647 65.114 34.684 1.00 27.15 140 THR B C 1
ATOM 1735 O O . THR B 1 79 ? 0.094 64.774 33.730 1.00 24.64 140 THR B O 1
ATOM 1739 N N . SER B 1 80 ? -0.885 66.394 35.031 1.00 25.31 141 SER B N 1
ATOM 1740 C CA . SER B 1 80 ? -0.346 67.492 34.211 1.00 27.48 141 SER B CA 1
ATOM 1741 C C . SER B 1 80 ? 1.089 67.880 34.594 1.00 27.82 141 SER B C 1
ATOM 1742 O O . SER B 1 80 ? 1.688 68.712 33.940 1.00 27.68 141 SER B O 1
ATOM 1745 N N . VAL B 1 81 ? 1.591 67.372 35.701 1.00 26.52 142 VAL B N 1
ATOM 1746 C CA . VAL B 1 81 ? 2.887 67.868 36.207 1.00 26.06 142 VAL B CA 1
ATOM 1747 C C . VAL B 1 81 ? 4.070 67.160 35.522 1.00 25.74 142 VAL B C 1
ATOM 1748 O O . VAL B 1 81 ? 3.928 66.034 35.071 1.00 23.48 142 VAL B O 1
ATOM 1752 N N . PRO B 1 82 ? 5.240 67.832 35.482 1.00 26.47 143 PRO B N 1
ATOM 1753 C CA . PRO B 1 82 ? 6.453 67.199 34.981 1.00 25.39 143 PRO B CA 1
ATOM 1754 C C . PRO B 1 82 ? 6.819 66.011 35.842 1.00 24.37 143 PRO B C 1
ATOM 1755 O O . PRO B 1 82 ? 6.692 66.047 37.0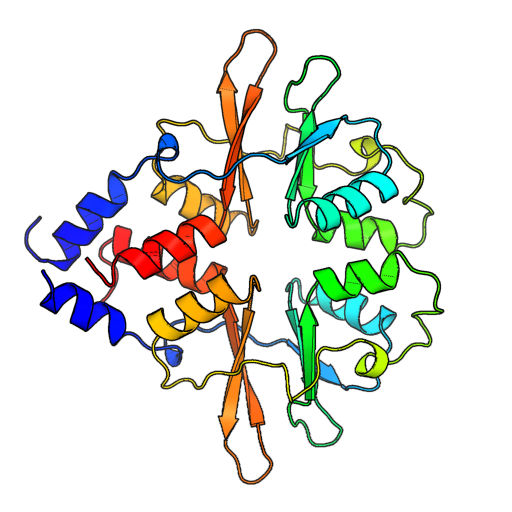80 1.00 23.71 143 PRO B O 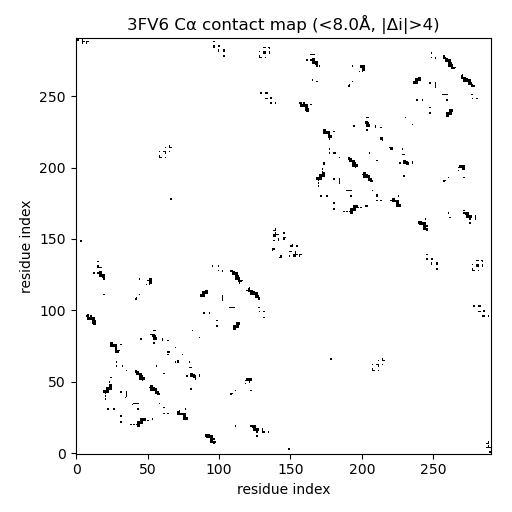1
ATOM 1759 N N . VAL B 1 83 ? 7.277 64.930 35.201 1.00 24.32 144 VAL B N 1
ATOM 1760 C CA . VAL B 1 83 ? 7.679 63.772 35.974 1.00 23.35 144 VAL B CA 1
ATOM 1761 C C . VAL B 1 83 ? 8.717 64.001 37.079 1.00 23.77 144 VAL B C 1
ATOM 1762 O O . VAL B 1 83 ? 8.822 63.140 37.996 1.00 23.36 144 VAL B O 1
ATOM 1766 N N . HIS B 1 84 ? 9.537 65.046 36.972 1.00 24.83 145 HIS B N 1
ATOM 1767 C CA . HIS B 1 84 ? 10.564 65.222 38.000 1.00 25.26 145 HIS B CA 1
ATOM 1768 C C . HIS B 1 84 ? 9.940 65.564 39.373 1.00 27.31 145 HIS B C 1
ATOM 1769 O O . HIS B 1 84 ? 10.563 65.406 40.428 1.00 26.86 145 HIS B O 1
ATOM 1776 N N . ILE B 1 85 ? 8.695 66.039 39.346 1.00 28.43 146 ILE B N 1
ATOM 1777 C CA . ILE B 1 85 ? 7.921 66.203 40.576 1.00 30.55 146 ILE B CA 1
ATOM 1778 C C . ILE B 1 85 ? 7.776 64.867 41.330 1.00 30.55 146 ILE B C 1
ATOM 1779 O O . ILE B 1 85 ? 7.972 64.839 42.538 1.00 30.92 146 ILE B O 1
ATOM 1784 N N . ILE B 1 86 ? 7.492 63.771 40.612 1.00 29.41 147 ILE B N 1
ATOM 1785 C CA . ILE B 1 86 ? 7.095 62.507 41.231 1.00 29.10 147 ILE B CA 1
ATOM 1786 C C . ILE B 1 86 ? 8.161 61.413 41.163 1.00 28.21 147 ILE B C 1
ATOM 1787 O O . ILE B 1 86 ? 8.052 60.436 41.886 1.00 28.57 147 ILE B O 1
ATOM 1792 N N . MET B 1 87 ? 9.172 61.556 40.308 1.00 28.11 148 MET B N 1
ATOM 1793 C CA . MET B 1 87 ? 10.127 60.454 40.123 1.00 27.01 148 MET B CA 1
ATOM 1794 C C . MET B 1 87 ? 10.923 60.166 41.402 1.00 28.01 148 MET B C 1
ATOM 1795 O O . MET B 1 87 ? 11.117 61.061 42.214 1.00 26.55 148 MET B O 1
ATOM 1800 N N . THR B 1 88 ? 11.358 58.913 41.575 1.00 28.89 149 THR B N 1
ATOM 1801 C CA . THR B 1 88 ? 12.413 58.593 42.566 1.00 29.68 149 THR B CA 1
ATOM 1802 C C . THR B 1 88 ? 13.741 59.212 42.119 1.00 30.17 149 THR B C 1
ATOM 1803 O O . THR B 1 88 ? 14.165 59.014 40.983 1.00 28.39 149 THR B O 1
ATOM 1807 N N . ARG B 1 89 ? 14.392 59.921 43.035 1.00 30.18 150 ARG B N 1
ATOM 1808 C CA . ARG B 1 89 ? 15.653 60.610 42.772 1.00 31.42 150 ARG B CA 1
ATOM 1809 C C . ARG B 1 89 ? 16.906 59.835 43.144 1.00 31.92 150 ARG B C 1
ATOM 1810 O O . ARG B 1 89 ? 16.837 58.812 43.793 1.00 31.81 150 ARG B O 1
ATOM 1818 N N . MET B 1 90 ? 18.048 60.337 42.691 1.00 33.20 151 MET B N 1
ATOM 1819 C CA . MET B 1 90 ? 19.296 59.597 42.668 1.00 36.31 151 MET B CA 1
ATOM 1820 C C . MET B 1 90 ? 19.754 59.033 44.052 1.00 35.99 151 MET B C 1
ATOM 1821 O O . MET B 1 90 ? 20.293 57.885 44.116 1.00 36.36 151 MET B O 1
ATOM 1826 N N . PRO B 1 91 ? 19.515 59.803 45.162 1.00 35.54 152 PRO B N 1
ATOM 1827 C CA . PRO B 1 91 ? 19.890 59.269 46.466 1.00 35.41 152 PRO B CA 1
ATOM 1828 C C . PRO B 1 91 ? 19.324 57.907 46.739 1.00 35.45 152 PRO B C 1
ATOM 1829 O O . PRO B 1 91 ? 19.955 57.116 47.450 1.00 34.35 152 PRO B O 1
ATOM 1833 N N . ASN B 1 92 ? 18.178 57.636 46.095 1.00 34.12 153 ASN B N 1
ATOM 1834 C CA . ASN B 1 92 ? 17.368 56.444 46.228 1.00 34.59 153 ASN B CA 1
ATOM 1835 C C . ASN B 1 92 ? 17.378 55.562 44.963 1.00 34.08 153 ASN B C 1
ATOM 1836 O O . ASN B 1 92 ? 16.495 54.751 44.791 1.00 35.35 153 ASN B O 1
ATOM 1841 N N . ILE B 1 93 ? 18.344 55.735 44.070 1.00 33.63 154 ILE B N 1
ATOM 1842 C CA . ILE B 1 93 ? 18.393 54.865 42.899 1.00 33.98 154 ILE B CA 1
ATOM 1843 C C . ILE B 1 93 ? 19.598 53.929 42.942 1.00 33.84 154 ILE B C 1
ATOM 1844 O O . ILE B 1 93 ? 20.673 54.335 43.362 1.00 31.43 154 ILE B O 1
ATOM 1849 N N . THR B 1 94 ? 19.359 52.672 42.559 1.00 34.36 155 THR B N 1
ATOM 1850 C CA . THR B 1 94 ? 20.418 51.627 42.474 1.00 34.78 155 THR B CA 1
ATOM 1851 C C . THR B 1 94 ? 20.628 51.383 40.989 1.00 33.26 155 THR B C 1
ATOM 1852 O O . THR B 1 94 ? 19.652 51.161 40.287 1.00 32.56 155 THR B O 1
ATOM 1856 N N . VAL B 1 95 ? 21.871 51.486 40.520 1.00 30.93 156 VAL B N 1
ATOM 1857 C CA . VAL B 1 95 ? 22.193 51.182 39.103 1.00 28.56 156 VAL B CA 1
ATOM 1858 C C . VAL B 1 95 ? 23.046 49.899 39.042 1.00 28.14 156 VAL B C 1
ATOM 1859 O O . VAL B 1 95 ? 23.560 49.414 40.047 1.00 28.04 156 VAL B O 1
ATOM 1863 N N . CYS B 1 96 ? 23.296 49.419 37.844 1.00 27.30 157 CYS B N 1
ATOM 1864 C CA . CYS B 1 96 ? 24.354 48.390 37.661 1.00 26.63 157 CYS B CA 1
ATOM 1865 C C . CYS B 1 96 ? 25.077 48.680 36.379 1.00 24.20 157 CYS B C 1
ATOM 1866 O O . CYS B 1 96 ? 24.765 49.651 35.685 1.00 22.67 157 CYS B O 1
ATOM 1869 N N . ARG B 1 97 ? 26.136 47.922 36.144 1.00 25.27 158 ARG B N 1
ATOM 1870 C CA . ARG B 1 97 ? 27.059 48.142 35.011 1.00 23.46 158 ARG B CA 1
ATOM 1871 C C . ARG B 1 97 ? 27.116 46.848 34.213 1.00 22.86 158 ARG B C 1
ATOM 1872 O O . ARG B 1 97 ? 26.782 45.790 34.765 1.00 21.84 158 ARG B O 1
ATOM 1880 N N . ARG B 1 98 ? 27.475 46.947 32.922 1.00 24.17 159 ARG B N 1
ATOM 1881 C CA . ARG B 1 98 ? 27.654 45.798 31.980 1.00 25.80 159 ARG B CA 1
ATOM 1882 C C . ARG B 1 98 ? 28.395 44.553 32.503 1.00 25.46 159 ARG B C 1
ATOM 1883 O O . ARG B 1 98 ? 28.002 43.400 32.201 1.00 25.30 159 ARG B O 1
ATOM 1891 N N . GLU B 1 99 ? 29.452 44.822 33.257 1.00 26.34 160 GLU B N 1
ATOM 1892 C CA . GLU B 1 99 ? 30.386 43.804 33.792 1.00 26.82 160 GLU B CA 1
ATOM 1893 C C . GLU B 1 99 ? 29.925 43.151 35.137 1.00 27.35 160 GLU B C 1
ATOM 1894 O O . GLU B 1 99 ? 30.534 42.178 35.634 1.00 27.64 160 GLU B O 1
ATOM 1900 N N . ASP B 1 100 ? 28.812 43.616 35.695 1.00 25.45 161 ASP B N 1
ATOM 1901 C CA . ASP B 1 100 ? 28.375 43.144 37.042 1.00 25.55 161 ASP B CA 1
ATOM 1902 C C . ASP B 1 100 ? 27.768 41.805 36.819 1.00 24.62 161 ASP B C 1
ATOM 1903 O O . ASP B 1 100 ? 27.360 41.475 35.672 1.00 22.07 161 ASP B O 1
ATOM 1908 N N . TYR B 1 101 ? 27.596 41.096 37.923 1.00 23.37 162 TYR B N 1
ATOM 1909 C CA . TYR B 1 101 ? 27.046 39.732 37.838 1.00 23.03 162 TYR B CA 1
ATOM 1910 C C . TYR B 1 101 ? 25.544 39.784 37.912 1.00 22.73 162 TYR B C 1
ATOM 1911 O O . TYR B 1 101 ? 24.962 40.436 38.819 1.00 22.89 162 TYR B O 1
ATOM 1920 N N . VAL B 1 102 ? 24.934 39.001 37.039 1.00 22.59 163 VAL B N 1
ATOM 1921 C CA . VAL B 1 102 ? 23.462 38.934 36.895 1.00 22.97 163 VAL B CA 1
ATOM 1922 C C . VAL B 1 102 ? 22.836 38.516 38.250 1.00 23.72 163 VAL B C 1
ATOM 1923 O O . VAL B 1 102 ? 21.756 39.018 38.669 1.00 24.33 163 VAL B O 1
ATOM 1927 N N . MET B 1 103 ? 23.463 37.545 38.897 1.00 22.82 164 MET B N 1
ATOM 1928 C CA . MET B 1 103 ? 22.892 37.092 40.158 1.00 22.90 164 MET B CA 1
ATOM 1929 C C . MET B 1 103 ? 22.878 38.153 41.254 1.00 23.69 164 MET B C 1
ATOM 1930 O O . MET B 1 103 ? 22.020 38.102 42.169 1.00 24.00 164 MET B O 1
ATOM 1935 N N . ASP B 1 104 ? 23.912 39.005 41.296 1.00 23.56 165 ASP B N 1
ATOM 1936 C CA . ASP B 1 104 ? 23.935 40.090 42.266 1.00 24.40 165 ASP B CA 1
ATOM 1937 C C . ASP B 1 104 ? 22.770 41.065 41.963 1.00 24.61 165 ASP B C 1
ATOM 1938 O O . ASP B 1 104 ? 22.084 41.561 42.888 1.00 23.66 165 ASP B O 1
ATOM 1943 N N . ILE B 1 105 ? 22.540 41.337 40.668 1.00 23.19 166 ILE B N 1
ATOM 1944 C CA . ILE B 1 105 ? 21.364 42.166 40.289 1.00 25.97 166 ILE B CA 1
ATOM 1945 C C . ILE B 1 105 ? 19.993 41.501 40.668 1.00 25.32 166 ILE B C 1
ATOM 1946 O O . ILE B 1 105 ? 19.071 42.145 41.199 1.00 23.40 166 ILE B O 1
ATOM 1951 N N . ALA B 1 106 ? 19.860 40.204 40.412 1.00 23.77 167 ALA B N 1
ATOM 1952 C CA . ALA B 1 106 ? 18.655 39.480 40.810 1.00 21.99 167 ALA B CA 1
ATOM 1953 C C . ALA B 1 106 ? 18.389 39.646 42.309 1.00 22.66 167 ALA B C 1
ATOM 1954 O O . ALA B 1 106 ? 17.248 39.973 42.734 1.00 22.48 167 ALA B O 1
ATOM 1956 N N . LYS B 1 107 ? 19.425 39.509 43.126 1.00 20.85 168 LYS B N 1
ATOM 1957 C CA . LYS B 1 107 ? 19.317 39.674 44.579 1.00 23.55 168 LYS B CA 1
ATOM 1958 C C . LYS B 1 107 ? 18.800 41.070 44.957 1.00 23.65 168 LYS B C 1
ATOM 1959 O O . LYS B 1 107 ? 17.930 41.191 45.808 1.00 22.43 168 LYS B O 1
ATOM 1965 N N . HIS B 1 108 ? 19.310 42.088 44.281 1.00 24.01 169 HIS B N 1
ATOM 1966 C CA . HIS B 1 108 ? 18.836 43.486 44.444 1.00 25.28 169 HIS B CA 1
ATOM 1967 C C . HIS B 1 108 ? 17.363 43.658 44.057 1.00 24.68 169 HIS B C 1
ATOM 1968 O O . HIS B 1 108 ? 16.615 44.335 44.749 1.00 24.81 169 HIS B O 1
ATOM 1975 N N . LEU B 1 109 ? 16.999 43.117 42.902 1.00 23.49 170 LEU B N 1
ATOM 1976 C CA . LEU B 1 109 ? 15.588 43.169 42.468 1.00 25.25 170 LEU B CA 1
ATOM 1977 C C . LEU B 1 109 ? 14.660 42.663 43.581 1.00 23.50 170 LEU B C 1
ATOM 1978 O O . LEU B 1 109 ? 13.562 43.257 43.896 1.00 23.29 170 LEU B O 1
ATOM 1983 N N . ILE B 1 110 ? 15.042 41.533 44.144 1.00 23.09 171 ILE B N 1
ATOM 1984 C CA . ILE B 1 110 ? 14.212 40.853 45.136 1.00 22.97 171 ILE B CA 1
ATOM 1985 C C . ILE B 1 110 ? 14.217 41.681 46.423 1.00 24.28 171 ILE B C 1
ATOM 1986 O O . ILE B 1 110 ? 13.157 41.941 47.015 1.00 24.99 171 ILE B O 1
ATOM 1991 N N . GLU B 1 111 ? 15.399 42.081 46.873 1.00 22.83 172 GLU B N 1
ATOM 1992 C CA . GLU B 1 111 ? 15.489 42.845 48.128 1.00 25.36 172 GLU B CA 1
ATOM 1993 C C . GLU B 1 111 ? 14.754 44.211 48.064 1.00 25.22 172 GLU B C 1
ATOM 1994 O O . GLU B 1 111 ? 14.082 44.632 49.033 1.00 24.89 172 GLU B O 1
ATOM 2000 N N . LYS B 1 112 ? 14.906 44.908 46.941 1.00 26.23 173 LYS B N 1
ATOM 2001 C CA . LYS B 1 112 ? 14.374 46.280 46.735 1.00 29.18 173 LYS B CA 1
ATOM 2002 C C . LYS B 1 112 ? 12.951 46.235 46.205 1.00 31.18 173 LYS B C 1
ATOM 2003 O O . LYS B 1 112 ? 12.347 47.285 45.998 1.00 32.90 173 LYS B O 1
ATOM 2009 N N . GLN B 1 113 ? 12.420 45.038 45.916 1.00 30.59 174 GLN B N 1
ATOM 2010 C CA . GLN B 1 113 ? 11.017 44.874 45.502 1.00 30.88 174 GLN B CA 1
ATOM 2011 C C . GLN B 1 113 ? 10.683 45.759 44.281 1.00 31.51 174 GLN B C 1
ATOM 2012 O O . GLN B 1 113 ? 9.660 46.498 44.211 1.00 30.75 174 GLN B O 1
ATOM 2018 N N . ILE B 1 114 ? 11.557 45.682 43.292 1.00 29.25 175 ILE B N 1
ATOM 2019 C CA . ILE B 1 114 ? 11.356 46.389 42.081 1.00 29.63 175 ILE B CA 1
ATOM 2020 C C . ILE B 1 114 ? 11.613 45.479 40.869 1.00 30.38 175 ILE B C 1
ATOM 2021 O O . ILE B 1 114 ? 12.390 44.521 40.996 1.00 30.80 175 ILE B O 1
ATOM 2026 N N . ASP B 1 115 ? 10.980 45.792 39.745 1.00 27.92 176 ASP B N 1
ATOM 2027 C CA . ASP B 1 115 ? 10.949 44.892 38.551 1.00 31.05 176 ASP B CA 1
ATOM 2028 C C . ASP B 1 115 ? 12.221 45.103 37.698 1.00 30.56 176 ASP B C 1
ATOM 2029 O O . ASP B 1 115 ? 12.573 44.199 36.965 1.00 29.47 176 ASP B O 1
ATOM 2034 N N . ALA B 1 116 ? 12.889 46.278 37.830 1.00 28.22 177 ALA B N 1
ATOM 2035 C CA . ALA B 1 116 ? 13.964 46.651 36.868 1.00 29.22 177 ALA B CA 1
ATOM 2036 C C . ALA B 1 116 ? 14.996 47.582 37.464 1.00 30.13 177 ALA B C 1
ATOM 2037 O O . ALA B 1 116 ? 14.671 48.350 38.387 1.00 30.64 177 ALA B O 1
ATOM 2039 N N . LEU B 1 117 ? 16.245 47.491 36.977 1.00 27.91 178 LEU B N 1
ATOM 2040 C CA . LEU B 1 117 ? 17.320 48.382 37.325 1.00 28.90 178 LEU B CA 1
ATOM 2041 C C . LEU B 1 117 ? 17.855 48.934 36.006 1.00 27.38 178 LEU B C 1
ATOM 2042 O O . LEU B 1 117 ? 17.823 48.247 34.972 1.00 28.09 178 LEU B O 1
ATOM 2047 N N . PRO B 1 118 ? 18.342 50.189 36.029 1.00 25.28 179 PRO B N 1
ATOM 2048 C CA . PRO B 1 118 ? 19.047 50.651 34.819 1.00 25.06 179 PRO B CA 1
ATOM 2049 C C . PRO B 1 118 ? 20.466 50.152 34.842 1.00 25.03 179 PRO B C 1
ATOM 2050 O O . PRO B 1 118 ? 21.119 50.079 35.926 1.00 25.42 179 PRO B O 1
ATOM 2054 N N . VAL B 1 119 ? 20.937 49.822 33.654 1.00 24.96 180 VAL B N 1
ATOM 2055 C CA . VAL B 1 119 ? 22.353 49.600 33.353 1.00 24.09 180 VAL B CA 1
ATOM 2056 C C . VAL B 1 119 ? 22.891 50.892 32.807 1.00 23.04 180 VAL B C 1
ATOM 2057 O O . VAL B 1 119 ? 22.300 51.472 31.882 1.00 24.17 180 VAL B O 1
ATOM 2061 N N . ILE B 1 120 ? 24.001 51.361 33.377 1.00 23.67 181 ILE B N 1
ATOM 2062 C CA . ILE B 1 120 ? 24.588 52.608 32.990 1.00 21.68 181 ILE B CA 1
ATOM 2063 C C . ILE B 1 120 ? 26.096 52.408 32.654 1.00 24.28 181 ILE B C 1
ATOM 2064 O O . ILE B 1 120 ? 26.692 51.315 32.921 1.00 24.23 181 ILE B O 1
ATOM 2069 N N . LYS B 1 121 ? 26.651 53.472 32.068 1.00 23.92 182 LYS B N 1
ATOM 2070 C CA . LYS B 1 121 ? 28.052 53.648 31.740 1.00 26.15 182 LYS B CA 1
ATOM 2071 C C . LYS B 1 121 ? 28.449 54.934 32.476 1.00 25.35 182 LYS B C 1
ATOM 2072 O O . LYS B 1 121 ? 27.683 55.908 32.448 1.00 24.32 182 LYS B O 1
ATOM 2078 N N . ASP B 1 122 ? 29.602 54.911 33.173 1.00 25.11 183 ASP B N 1
ATOM 2079 C CA . ASP B 1 122 ? 30.100 56.070 33.875 1.00 25.85 183 ASP B CA 1
ATOM 2080 C C . ASP B 1 122 ? 30.670 57.023 32.863 1.00 26.56 183 ASP B C 1
ATOM 2081 O O . ASP B 1 122 ? 31.401 56.645 31.957 1.00 25.51 183 ASP B O 1
ATOM 2086 N N . THR B 1 123 ? 30.284 58.280 32.984 1.00 27.50 184 THR B N 1
ATOM 2087 C CA . THR B 1 123 ? 30.839 59.259 32.114 1.00 29.14 184 THR B CA 1
ATOM 2088 C C . THR B 1 123 ? 31.166 60.438 33.031 1.00 29.73 184 THR B C 1
ATOM 2089 O O . THR B 1 123 ? 30.699 60.510 34.192 1.00 29.84 184 THR B O 1
ATOM 2093 N N . ASP B 1 124 ? 31.935 61.366 32.498 1.00 30.88 185 ASP B N 1
ATOM 2094 C CA . ASP B 1 124 ? 32.214 62.628 33.185 1.00 32.36 185 ASP B CA 1
ATOM 2095 C C . ASP B 1 124 ? 31.003 63.485 33.606 1.00 31.95 185 ASP B C 1
ATOM 2096 O O . ASP B 1 124 ? 31.110 64.321 34.511 1.00 32.80 185 ASP B O 1
ATOM 2101 N N . LYS B 1 125 ? 29.863 63.298 32.940 1.00 31.12 186 LYS B N 1
ATOM 2102 C CA . LYS B 1 125 ? 28.664 64.071 33.249 1.00 29.38 186 LYS B CA 1
ATOM 2103 C C . LYS B 1 125 ? 27.737 63.325 34.220 1.00 28.30 186 LYS B C 1
ATOM 2104 O O . LYS B 1 125 ? 26.755 63.888 34.719 1.00 26.68 186 LYS B O 1
ATOM 2110 N N . GLY B 1 126 ? 28.049 62.064 34.526 1.00 25.97 187 GLY B N 1
ATOM 2111 C CA . GLY B 1 126 ? 27.099 61.266 35.293 1.00 24.82 187 GLY B CA 1
ATOM 2112 C C . GLY B 1 126 ? 26.795 60.006 34.529 1.00 24.45 187 GLY B C 1
ATOM 2113 O O . GLY B 1 126 ? 27.460 59.679 33.538 1.00 23.24 187 GLY B O 1
ATOM 2114 N N . PHE B 1 127 ? 25.785 59.286 34.982 1.00 25.52 188 PHE B N 1
ATOM 2115 C CA . PHE B 1 127 ? 25.472 57.944 34.452 1.00 25.65 188 PHE B CA 1
ATOM 2116 C C . PHE B 1 127 ? 24.659 58.045 33.173 1.00 25.98 188 PHE B C 1
ATOM 2117 O O . PHE B 1 127 ? 23.576 58.618 33.220 1.00 25.18 188 PHE B O 1
ATOM 2125 N N . GLU B 1 128 ? 25.163 57.483 32.059 1.00 24.42 189 GLU B N 1
ATOM 2126 C CA . GLU B 1 128 ? 24.362 57.355 30.802 1.00 24.16 189 GLU B CA 1
ATOM 2127 C C . GLU B 1 128 ? 23.657 55.998 30.776 1.00 24.21 189 GLU B C 1
ATOM 2128 O O . GLU B 1 128 ? 24.2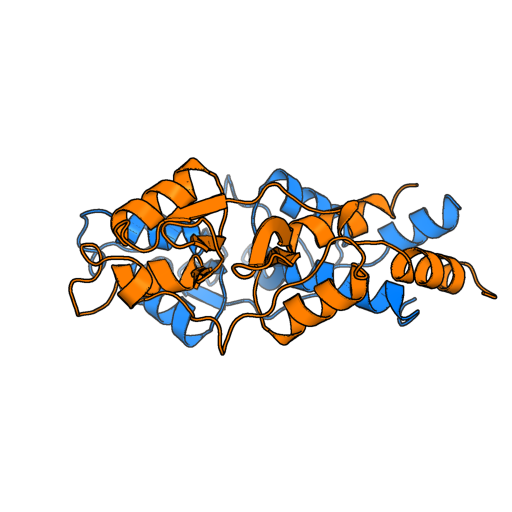76 54.985 31.151 1.00 23.63 189 GLU B O 1
ATOM 2134 N N . VAL B 1 129 ? 22.375 55.959 30.374 1.00 23.08 190 VAL B N 1
ATOM 2135 C CA . VAL B 1 129 ? 21.575 54.746 30.493 1.00 24.03 190 VAL B CA 1
ATOM 2136 C C . VAL B 1 129 ? 21.830 53.919 29.230 1.00 24.48 190 VAL B C 1
ATOM 2137 O O . VAL B 1 129 ? 21.667 54.452 28.122 1.00 25.04 190 VAL B O 1
ATOM 2141 N N . ILE B 1 130 ? 22.253 52.664 29.350 1.00 22.61 191 ILE B N 1
ATOM 2142 C CA . ILE B 1 130 ? 22.530 51.902 28.160 1.00 24.26 191 ILE B CA 1
ATOM 2143 C C . ILE B 1 130 ? 21.748 50.617 28.153 1.00 24.70 191 ILE B C 1
ATOM 2144 O O . ILE B 1 130 ? 21.847 49.837 27.225 1.00 26.96 191 ILE B O 1
ATOM 2149 N N . GLY B 1 131 ? 20.990 50.356 29.206 1.00 25.13 192 GLY B N 1
ATOM 2150 C CA . GLY B 1 131 ? 20.180 49.150 29.188 1.00 26.00 192 GLY B CA 1
ATOM 2151 C C . GLY B 1 131 ? 19.269 49.035 30.352 1.00 26.94 192 GLY B C 1
ATOM 2152 O O . GLY B 1 131 ? 19.297 49.882 31.230 1.00 26.73 192 GLY B O 1
ATOM 2153 N N . ARG B 1 132 ? 18.491 47.954 30.384 1.00 26.88 193 ARG B N 1
ATOM 2154 C CA . ARG B 1 132 ? 17.674 47.622 31.525 1.00 28.48 193 ARG B CA 1
ATOM 2155 C C . ARG B 1 132 ? 17.755 46.115 31.798 1.00 28.15 193 ARG B C 1
ATOM 2156 O O . ARG B 1 132 ? 17.857 45.295 30.865 1.00 28.41 193 ARG B O 1
ATOM 2164 N N . VAL B 1 133 ? 17.771 45.765 33.068 1.00 27.40 194 VAL B N 1
ATOM 2165 C CA . VAL B 1 133 ? 17.689 44.352 33.487 1.00 27.83 194 VAL B CA 1
ATOM 2166 C C . VAL B 1 133 ? 16.520 44.157 34.453 1.00 27.38 194 VAL B C 1
ATOM 2167 O O . VAL B 1 133 ? 16.359 44.933 35.422 1.00 27.18 194 VAL B O 1
ATOM 2171 N N . THR B 1 134 ? 15.720 43.108 34.197 1.00 26.43 195 THR B N 1
ATOM 2172 C CA . THR B 1 134 ? 14.448 42.993 34.849 1.00 27.20 195 THR B CA 1
ATOM 2173 C C . THR B 1 134 ? 14.202 41.600 35.366 1.00 26.30 195 THR B C 1
ATOM 2174 O O . THR B 1 134 ? 14.902 40.621 35.017 1.00 25.12 195 THR B O 1
ATOM 2178 N N . LYS B 1 135 ? 13.140 41.490 36.134 1.00 27.03 196 LYS B N 1
ATOM 2179 C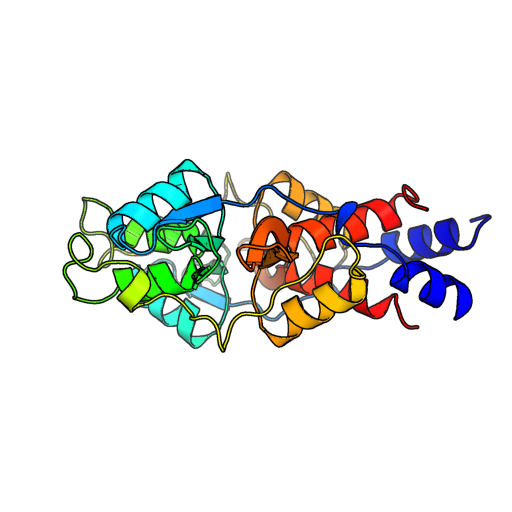 CA . LYS B 1 135 ? 12.643 40.126 36.598 1.00 27.06 196 LYS B CA 1
ATOM 2180 C C . LYS B 1 135 ? 12.238 39.208 35.444 1.00 27.21 196 LYS B C 1
ATOM 2181 O O . LYS B 1 135 ? 12.317 37.962 35.539 1.00 27.01 196 LYS B O 1
ATOM 2187 N N . THR B 1 136 ? 11.751 39.816 34.372 1.00 26.50 197 THR B N 1
ATOM 2188 C CA . THR B 1 136 ? 11.495 39.082 33.112 1.00 26.52 197 THR B CA 1
ATOM 2189 C C . THR B 1 136 ? 12.788 38.472 32.506 1.00 25.91 197 THR B C 1
ATOM 2190 O O . THR B 1 136 ? 12.786 37.299 32.128 1.00 25.07 197 THR B O 1
ATOM 2194 N N . ASN B 1 137 ? 13.869 39.255 32.441 1.00 25.14 198 ASN B N 1
ATOM 2195 C CA . ASN B 1 137 ? 15.182 38.738 32.073 1.00 25.65 198 ASN B CA 1
ATOM 2196 C C . ASN B 1 137 ? 15.539 37.538 32.951 1.00 24.69 198 ASN B C 1
ATOM 2197 O O . ASN B 1 137 ? 16.054 36.500 32.449 1.00 24.29 198 ASN B O 1
ATOM 2202 N N . MET B 1 138 ? 15.321 37.654 34.251 1.00 23.28 199 MET B N 1
ATOM 2203 C CA . MET B 1 138 ? 15.677 36.531 35.144 1.00 23.25 199 MET B CA 1
ATOM 2204 C C . MET B 1 138 ? 14.819 35.342 34.841 1.00 23.00 199 MET B C 1
ATOM 2205 O O . MET B 1 138 ? 15.318 34.212 34.811 1.00 22.68 199 MET B O 1
ATOM 2210 N N . THR B 1 139 ? 13.502 35.558 34.677 1.00 23.30 200 THR B N 1
ATOM 2211 C CA . THR B 1 139 ? 12.620 34.460 34.336 1.00 22.42 200 THR B CA 1
ATOM 2212 C C . THR B 1 139 ? 13.080 33.722 33.074 1.00 22.04 200 THR B C 1
ATOM 2213 O O . THR B 1 139 ? 13.044 32.519 33.024 1.00 22.00 200 THR B O 1
ATOM 2217 N N . LYS B 1 140 ? 13.486 34.458 32.064 1.00 22.92 201 LYS B N 1
ATOM 2218 C CA . LYS B 1 140 ? 14.056 33.843 30.837 1.00 22.92 201 LYS B CA 1
ATOM 2219 C C . LYS B 1 140 ? 15.275 33.017 31.060 1.00 23.16 201 LYS B C 1
ATOM 2220 O O . LYS B 1 140 ? 15.397 31.961 30.417 1.00 21.79 201 LYS B O 1
ATOM 2226 N N . ILE B 1 141 ? 16.183 33.456 31.946 1.00 22.88 202 ILE B N 1
ATOM 2227 C CA . ILE B 1 141 ? 17.392 32.643 32.241 1.00 23.61 202 ILE B CA 1
ATOM 2228 C C . ILE B 1 141 ? 16.952 31.329 32.855 1.00 22.93 202 ILE B C 1
ATOM 2229 O O . ILE B 1 141 ? 17.424 30.226 32.448 1.00 22.21 202 ILE B O 1
ATOM 2234 N N . LEU B 1 142 ? 15.994 31.413 33.792 1.00 21.92 203 LEU B N 1
ATOM 2235 C CA . LEU B 1 142 ? 15.530 30.227 34.466 1.00 21.23 203 LEU B CA 1
ATOM 2236 C C . LEU B 1 142 ? 14.995 29.207 33.482 1.00 22.57 203 LEU B C 1
ATOM 2237 O O . LEU B 1 142 ? 15.353 27.996 33.563 1.00 20.63 203 LEU B O 1
ATOM 2242 N N . VAL B 1 143 ? 14.131 29.667 32.564 1.00 22.03 204 VAL B N 1
ATOM 2243 C CA . VAL B 1 143 ? 13.555 28.786 31.545 1.00 23.29 204 VAL B CA 1
ATOM 2244 C C . VAL B 1 143 ? 14.619 28.109 30.664 1.00 24.17 204 VAL B C 1
ATOM 2245 O O . VAL B 1 143 ? 14.584 26.864 30.378 1.00 24.70 204 VAL B O 1
ATOM 2249 N N . SER B 1 144 ? 15.579 28.909 30.232 1.00 25.06 205 SER B N 1
ATOM 2250 C CA . SER B 1 144 ? 16.671 28.408 29.400 1.00 26.17 205 SER B CA 1
ATOM 2251 C C . SER B 1 144 ? 17.474 27.259 30.016 1.00 27.02 205 SER B C 1
ATOM 2252 O O . SER B 1 144 ? 17.900 26.311 29.337 1.00 25.69 205 SER B O 1
ATOM 2255 N N . LEU B 1 145 ? 17.707 27.330 31.317 1.00 29.45 206 LEU B N 1
ATOM 2256 C CA . LEU B 1 145 ? 18.330 26.225 32.053 1.00 30.25 206 LEU B CA 1
ATOM 2257 C C . LEU B 1 145 ? 17.677 24.880 31.773 1.00 32.42 206 LEU B C 1
ATOM 2258 O O . LEU B 1 145 ? 18.321 23.824 31.781 1.00 30.34 206 LEU B O 1
ATOM 2263 N N . SER B 1 146 ? 16.389 24.912 31.517 1.00 35.24 207 SER B N 1
ATOM 2264 C CA . SER B 1 146 ? 15.690 23.659 31.402 1.00 38.29 207 SER B CA 1
ATOM 2265 C C . SER B 1 146 ? 15.313 23.134 29.994 1.00 40.97 207 SER B C 1
ATOM 2266 O O . SER B 1 146 ? 14.501 22.209 29.949 1.00 41.52 207 SER B O 1
ATOM 2269 N N . GLU B 1 147 ? 15.913 23.512 28.855 1.00 43.93 208 GLU B N 1
ATOM 2270 C CA . GLU B 1 147 ? 17.241 23.124 28.314 1.00 47.01 208 GLU B CA 1
ATOM 2271 C C . GLU B 1 147 ? 18.002 24.291 27.690 1.00 48.64 208 GLU B C 1
ATOM 2272 O O . GLU B 1 147 ? 17.342 25.208 27.158 1.00 49.81 208 GLU B O 1
ATOM 2278 N N . ASN B 1 148 ? 19.339 24.264 27.591 1.00 49.46 209 ASN B N 1
ATOM 2279 C CA . ASN B 1 148 ? 20.223 23.090 27.520 1.00 50.22 209 ASN B CA 1
ATOM 2280 C C . ASN B 1 148 ? 20.427 22.258 28.785 1.00 50.54 209 ASN B C 1
ATOM 2281 O O . ASN B 1 148 ? 20.876 21.097 28.697 1.00 50.46 209 ASN B O 1
#

GO terms:
  GO:0045013 carbon catabolite repression of transcription (P, IMP)

CATH classification: 3.10.580.10

Radius of gyration: 20.15 Å; Cα contacts (8 Å, |Δi|>4): 548; chains: 2; bounding box: 53×53×27 Å

Nearest PDB structures (foldseek):
  3fv6-assembly1_B  TM=9.701E-01  e=4.227E-27  Bacillus subtilis
  2p9m-assembly2_C  TM=8.995E-01  e=1.044E-09  Methanocaldococcus jannaschii DSM 2661
  4eaj-assembly1_C  TM=7.772E-01  e=1.637E-07  Rattus norvegicus
  4cfe-assembly1_F  TM=7.735E-01  e=2.769E-07  Homo sapiens
  5ufu-assembly1_C  TM=7.692E-01  e=2.119E-06  Rattus norvegicus

Foldseek 3Di:
DVVVVVVLQQAFQLVQWADAAEDEQQQFLVVVVVVCVVVVDFKYFYAYPLQATFFIDGVVQSVVVVVDDDPRNHHGNNVRTHGPVPADAAERNHTPVVVLVVCVVVVHFKHFHFDQDPRGTHTDTIHGVVSVVVVVVCVVVVNDD/DPDPVVVVVVVLQQAFQLVQWAFAAEEEQQDFLLRVVVSCVVVVHQKYFYAYPVQATFFIDGVVQSVCQVP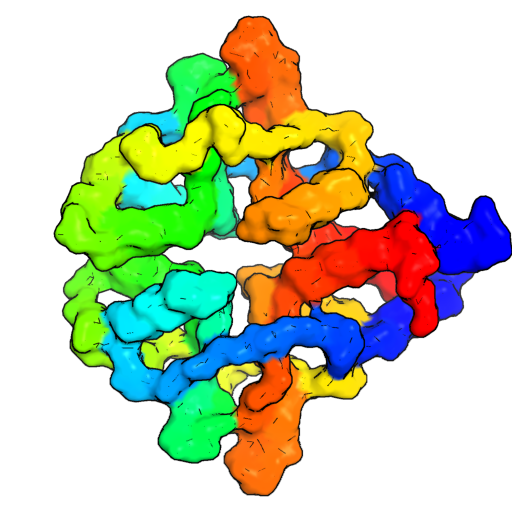DDDPRRGGGNNVRTHGDVPADAAERGDRPVVVVVVCVVVVHFKHFYFDQDPVHTHGGTMHGPVSVVVVVVCVVDD

Solvent-accessible surface area: 14726 Å² total; per-residue (Å²): 131,91,132,43,2,48,115,8,68,114,21,55,0,119,89,41,50,32,134,35,12,77,13,60,40,99,42,13,1,90,73,0,2,55,34,3,45,150,88,76,17,20,12,0,0,0,17,38,201,74,60,26,3,27,0,26,0,32,43,64,19,0,0,122,7,14,48,38,167,73,115,32,88,70,22,34,0,48,106,48,12,49,121,85,110,115,16,24,27,1,69,92,115,47,91,0,2,74,3,0,91,70,0,34,125,97,124,60,67,6,1,5,0,1,119,87,49,172,133,24,53,64,26,47,0,31,0,10,13,40,10,0,0,109,2,0,18,28,8,1,71,57,124,30,141,71,194,72,37,30,62,82,20,3,54,147,3,93,144,44,53,0,74,103,62,60,35,137,40,17,59,14,65,42,89,51,24,0,107,71,0,2,55,26,3,64,136,84,80,9,17,16,0,1,0,15,37,229,85,56,18,7,32,0,28,0,34,39,64,39,0,0,134,4,20,32,40,186,129,112,49,31,82,31,47,0,45,104,39,14,47,125,62,124,113,26,41,28,2,80,99,101,50,83,0,8,73,5,0,73,65,0,35,116,113,141,64,60,9,4,2,0,2,91,86,55,158,149,25,60,62,18,44,0,42,0,19,13,39,16,0,0,109,7,0,21,54,32,0,87,138

Sequence (291 aa):
TQLLADKLKKLQVKDFQSIPVVIHENVSVYDAICTMFLEDVGTLFVVDRDAVLVGVLSRKDLLRASIGQQELTSVPVHIIMTRMPNITVCRREDYVMDIAKHLIEKQIDALPVIKDTDKGFEVIGRVTKTNMTKILVSLSENEILGKTGTQLLADKLKKLQVKDFQSIPVVIHENVSVYDAICTMFLEDVGTLFVVDRDAVLVGVLSRKDLLRASIGQQELTSVPVHIIMTRMPNITVCRREDYVMDIAKHLIEKQIDALPVIKDTDKGFEVIGRVTKTNMTKILVSLSEN